Protein AF-A0A5C9AXE4-F1 (afdb_monomer)

Sequence (218 aa):
MNDALWQITSLGDALLALAHAARLPHQATKLAAPLSAKDMPTWLDAAATRIGLEANSVSAGYADVTNMLRQCGPAIVTLVGWTPSSDRPSRVPSTGAWDRPDVGVRTTVLVVLSASRTHLRVVAPDLSIRSVLIDDVREALCREVERPVAAEIETLIHDVGLHGRAAQRATSALRQQRLADAQIGGVWMLRAPGHGEVRWSRWLTLLIGSHVIEQQCS

Radius of gyration: 19.17 Å; Cα contacts (8 Å, |Δi|>4): 304; chains: 1; bounding box: 44×45×52 Å

pLDDT: mean 80.34, std 19.43, range [34.28, 96.25]

Solvent-accessible surface area (backbone atoms only — not comparable to full-atom values): 12790 Å² total; per-residue (Å²): 107,77,83,34,50,32,50,49,74,44,43,32,59,50,52,51,52,46,34,59,74,64,67,44,70,61,54,98,65,92,54,80,45,50,93,44,83,86,45,35,66,67,44,45,40,55,51,28,48,73,25,53,27,43,54,45,82,46,68,34,41,56,86,41,41,66,63,48,58,45,62,46,49,38,21,43,35,52,34,61,64,71,67,82,82,68,92,55,94,68,76,77,82,86,73,90,80,90,80,70,87,80,78,66,78,54,55,31,33,38,35,30,52,38,45,47,97,59,35,31,36,26,46,19,78,87,70,45,81,43,80,36,53,46,64,63,54,46,52,37,57,46,43,75,72,43,52,69,56,48,58,54,47,51,50,54,35,56,76,72,65,48,57,70,71,59,28,54,52,50,51,52,50,53,49,51,65,74,33,56,85,38,72,42,64,54,34,33,35,54,43,49,76,90,70,65,83,81,72,52,62,72,49,51,71,64,56,72,74,72,75,89,76,83,90,79,88,129

Mean predicted aligned error: 9.9 Å

Nearest PDB structures (foldseek):
  7t56-assembly1_B  TM=5.865E-01  e=1.696E-02  Acetivibrio thermocellus
  6v9z-assembly1_B  TM=5.589E-01  e=2.820E-02  Acetivibrio thermocellus ATCC 27405
  6rm3-assembly1_SE0  TM=7.878E-01  e=1.873E+00  Vairimorpha necatrix
  8jwe-assembly1_A  TM=7.908E-01  e=4.860E+00  Arabidopsis thaliana

Secondary structure (DSSP, 8-state):
-GGGEEEGGGHHHHHHHHHHHTT--------PPPSSTTTHHHHHHHHHHHTT-EEEEEEEEGGGHHHHHTT--SEEEEEES------S------SS----TT----EEEEEEEEE-SSEEEEE-TTS-EEEEEHHHHHHHHHHHHHHHHHHHHHHHHHHTT--HHHHHHHHHHHHHHHTTT-EEEEEEEEE-TTS-GGGTHHHHHHHSSS--------

Structure (mmCIF, N/CA/C/O backbone):
data_AF-A0A5C9AXE4-F1
#
_entry.id   AF-A0A5C9AXE4-F1
#
loop_
_atom_site.group_PDB
_atom_site.id
_atom_site.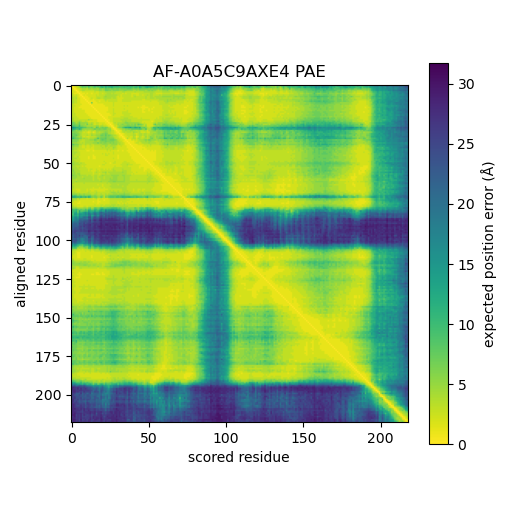type_symbol
_atom_site.label_atom_id
_atom_site.label_alt_id
_atom_site.label_comp_id
_atom_site.label_asym_id
_atom_site.label_entity_id
_atom_site.label_seq_id
_atom_site.pdbx_PDB_ins_code
_atom_site.Cartn_x
_atom_site.Cartn_y
_atom_site.Cartn_z
_atom_site.occupancy
_atom_site.B_iso_or_equiv
_atom_site.auth_seq_id
_atom_site.auth_comp_id
_atom_site.auth_asym_id
_atom_site.auth_atom_id
_atom_site.pdbx_PDB_model_num
ATOM 1 N N . MET A 1 1 ? -4.901 -14.307 -1.638 1.00 75.69 1 MET A N 1
ATOM 2 C CA . MET A 1 1 ? -3.807 -13.311 -1.662 1.00 75.69 1 MET A CA 1
ATOM 3 C C . MET A 1 1 ? -2.415 -13.922 -1.435 1.00 75.69 1 MET A C 1
ATOM 5 O O . MET A 1 1 ? -1.527 -13.520 -2.168 1.00 75.69 1 MET A O 1
ATOM 9 N N . ASN A 1 2 ? -2.210 -14.903 -0.534 1.00 75.94 2 ASN A N 1
ATOM 10 C CA . ASN A 1 2 ? -0.885 -15.514 -0.257 1.00 75.94 2 ASN A CA 1
ATOM 11 C C . ASN A 1 2 ? -0.064 -15.897 -1.504 1.00 75.94 2 ASN A C 1
ATOM 13 O O . ASN A 1 2 ? 1.096 -15.517 -1.604 1.00 75.94 2 ASN A O 1
ATOM 17 N N . ASP A 1 3 ? -0.675 -16.573 -2.477 1.00 85.38 3 ASP A N 1
ATOM 18 C CA . ASP A 1 3 ? 0.037 -17.058 -3.673 1.00 85.38 3 ASP A CA 1
ATOM 19 C C . ASP A 1 3 ? 0.496 -15.939 -4.626 1.00 85.38 3 ASP A C 1
ATOM 21 O O . ASP A 1 3 ? 1.212 -16.198 -5.586 1.00 85.38 3 ASP A O 1
ATOM 25 N N . ALA A 1 4 ? 0.065 -14.694 -4.393 1.00 88.88 4 ALA A N 1
ATOM 26 C CA . ALA A 1 4 ? 0.464 -13.525 -5.174 1.00 88.88 4 ALA A CA 1
ATOM 27 C C . ALA A 1 4 ? 1.592 -12.709 -4.518 1.00 88.88 4 ALA A C 1
ATOM 29 O O . ALA A 1 4 ? 2.018 -11.701 -5.080 1.00 88.88 4 ALA A O 1
ATOM 30 N N . LEU A 1 5 ? 2.058 -13.115 -3.333 1.00 90.94 5 LEU A N 1
ATOM 31 C CA . LEU A 1 5 ? 3.074 -12.390 -2.579 1.00 90.94 5 LEU A CA 1
ATOM 32 C C . LEU A 1 5 ? 4.480 -12.807 -3.000 1.00 90.94 5 LEU A C 1
ATOM 34 O O . LEU A 1 5 ? 4.871 -13.970 -2.902 1.00 90.94 5 LEU A O 1
ATOM 38 N N . TRP A 1 6 ? 5.265 -11.819 -3.402 1.00 91.94 6 TRP A N 1
ATOM 39 C CA . TRP A 1 6 ? 6.687 -11.956 -3.658 1.00 91.94 6 TRP A CA 1
ATOM 40 C C . TRP A 1 6 ? 7.464 -11.830 -2.354 1.00 91.94 6 TRP A C 1
ATOM 42 O O . TRP A 1 6 ? 7.149 -11.006 -1.491 1.00 91.94 6 TRP A O 1
ATOM 52 N N . GLN A 1 7 ? 8.511 -12.636 -2.213 1.00 90.38 7 GLN A N 1
ATOM 53 C CA . GLN A 1 7 ? 9.504 -12.409 -1.170 1.00 90.38 7 GLN A CA 1
ATOM 54 C C . GLN A 1 7 ? 10.398 -11.240 -1.578 1.00 90.38 7 GLN A C 1
ATOM 56 O O . GLN A 1 7 ? 10.682 -11.051 -2.761 1.00 90.38 7 GLN A O 1
ATOM 61 N N . ILE A 1 8 ? 10.894 -10.487 -0.597 1.00 87.00 8 ILE A N 1
ATOM 62 C CA . ILE A 1 8 ? 11.806 -9.368 -0.855 1.00 87.00 8 ILE A CA 1
ATOM 63 C C . ILE A 1 8 ? 13.085 -9.794 -1.600 1.00 87.00 8 ILE A C 1
ATOM 65 O O . ILE A 1 8 ? 13.620 -9.047 -2.415 1.00 87.00 8 ILE A O 1
ATOM 69 N N . THR A 1 9 ? 13.528 -11.036 -1.400 1.00 88.06 9 THR A N 1
ATOM 70 C CA . THR A 1 9 ? 14.669 -11.635 -2.107 1.00 88.06 9 THR A CA 1
ATOM 71 C C . THR A 1 9 ? 14.417 -11.859 -3.601 1.00 88.06 9 THR A C 1
ATOM 73 O O . THR A 1 9 ? 15.369 -12.037 -4.352 1.00 88.06 9 THR A O 1
ATOM 76 N N . SER A 1 10 ? 13.161 -11.825 -4.049 1.00 91.00 10 SER A N 1
ATOM 77 C CA . SER A 1 10 ? 12.758 -11.955 -5.455 1.00 91.00 10 SER A CA 1
ATOM 78 C C . SER A 1 10 ? 12.295 -10.622 -6.054 1.00 91.00 10 SER A C 1
ATOM 80 O O . SER A 1 10 ? 11.698 -10.602 -7.127 1.00 91.00 10 SER A O 1
ATOM 82 N N . LEU A 1 11 ? 12.557 -9.492 -5.383 1.00 92.00 11 LEU A N 1
ATOM 83 C CA . LEU A 1 11 ? 12.055 -8.180 -5.802 1.00 92.00 11 LEU A CA 1
ATOM 84 C C . LEU A 1 11 ? 12.594 -7.731 -7.172 1.00 92.00 11 LEU A C 1
ATOM 86 O O . LEU A 1 11 ? 11.887 -7.049 -7.909 1.00 92.00 11 LEU A O 1
ATOM 90 N N . GLY A 1 12 ? 13.812 -8.140 -7.541 1.00 93.06 12 GLY A N 1
ATOM 91 C CA . GLY A 1 12 ? 14.375 -7.884 -8.871 1.00 93.06 12 GLY A CA 1
ATOM 92 C C . GLY A 1 12 ? 13.550 -8.517 -9.994 1.00 93.06 12 GLY A C 1
ATOM 93 O O . GLY A 1 12 ? 13.195 -7.840 -10.959 1.00 93.06 12 GLY A O 1
ATOM 94 N N . ASP A 1 13 ? 13.186 -9.789 -9.830 1.00 93.81 13 ASP A N 1
ATOM 95 C CA . ASP A 1 13 ? 12.335 -10.512 -10.779 1.00 93.81 13 ASP A CA 1
ATOM 96 C C . ASP A 1 13 ? 10.915 -9.937 -10.788 1.00 93.81 13 ASP A C 1
ATOM 98 O O . ASP A 1 13 ? 10.323 -9.759 -11.849 1.00 93.81 13 ASP A O 1
ATOM 102 N N . ALA A 1 14 ? 10.400 -9.568 -9.613 1.00 94.31 14 ALA A N 1
ATOM 103 C CA . ALA A 1 14 ? 9.095 -8.937 -9.446 1.00 94.31 14 ALA A CA 1
ATOM 104 C C . ALA A 1 14 ? 8.998 -7.603 -10.215 1.00 94.31 14 ALA A C 1
ATOM 106 O O . ALA A 1 14 ? 8.008 -7.340 -10.899 1.00 94.31 14 ALA A O 1
ATOM 107 N N . LEU A 1 15 ? 10.050 -6.778 -10.138 1.00 94.56 15 LEU A N 1
ATOM 108 C CA . LEU A 1 15 ? 10.154 -5.495 -10.834 1.00 94.56 15 LEU A CA 1
ATOM 109 C C . LEU A 1 15 ? 10.197 -5.675 -12.360 1.00 94.56 15 LEU A C 1
ATOM 111 O O . LEU A 1 15 ? 9.469 -4.993 -13.082 1.00 94.56 15 LEU A O 1
ATOM 115 N N . LEU A 1 16 ? 10.993 -6.626 -12.859 1.00 94.00 16 LEU A N 1
ATOM 116 C CA . LEU A 1 16 ? 11.047 -6.952 -14.290 1.00 94.00 16 LEU A CA 1
ATOM 117 C C . LEU A 1 16 ? 9.720 -7.538 -14.793 1.00 94.00 16 LEU A C 1
ATOM 119 O O . LEU A 1 16 ? 9.234 -7.155 -15.859 1.00 94.00 16 LEU A O 1
ATOM 123 N N . ALA A 1 17 ? 9.094 -8.417 -14.008 1.00 94.44 17 ALA A N 1
ATOM 124 C CA . ALA A 1 17 ? 7.786 -8.984 -14.315 1.00 94.44 17 ALA A CA 1
ATOM 125 C C . ALA A 1 17 ? 6.706 -7.895 -14.395 1.00 94.44 17 ALA A C 1
ATOM 127 O O . ALA A 1 17 ? 5.879 -7.923 -15.309 1.00 94.44 17 ALA A O 1
ATOM 128 N N . LEU A 1 18 ? 6.742 -6.904 -13.495 1.00 94.69 18 LEU A N 1
ATOM 129 C CA . LEU A 1 18 ? 5.854 -5.744 -13.546 1.00 94.69 18 LEU A CA 1
ATOM 130 C C . LEU A 1 18 ? 6.080 -4.919 -14.811 1.00 94.69 18 LEU A C 1
ATOM 132 O O . LEU A 1 18 ? 5.117 -4.631 -15.518 1.00 94.69 18 LEU A O 1
ATOM 136 N N . ALA A 1 19 ? 7.332 -4.565 -15.113 1.00 93.38 19 ALA A N 1
ATOM 137 C CA . ALA A 1 19 ? 7.676 -3.774 -16.291 1.00 93.38 19 ALA A CA 1
ATOM 138 C C . ALA A 1 19 ? 7.200 -4.457 -17.582 1.00 93.38 19 ALA A C 1
ATOM 140 O O . ALA A 1 19 ? 6.549 -3.830 -18.419 1.00 93.38 19 ALA A O 1
ATOM 141 N N . HIS A 1 20 ? 7.437 -5.766 -17.702 1.00 93.94 20 HIS A N 1
ATOM 142 C CA . HIS A 1 20 ? 6.976 -6.570 -18.827 1.00 93.94 20 HIS A CA 1
ATOM 143 C C . HIS A 1 20 ? 5.441 -6.641 -18.907 1.00 93.94 20 HIS A C 1
ATOM 145 O O . HIS A 1 20 ? 4.859 -6.352 -19.954 1.00 93.94 20 HIS A O 1
ATOM 151 N N . ALA A 1 21 ? 4.759 -6.973 -17.805 1.00 93.06 21 ALA A N 1
ATOM 152 C CA . ALA A 1 21 ? 3.299 -7.087 -17.774 1.00 93.06 21 ALA A CA 1
ATOM 153 C C . ALA A 1 21 ? 2.592 -5.747 -18.044 1.00 93.06 21 ALA A C 1
ATOM 155 O O . ALA A 1 21 ? 1.560 -5.715 -18.718 1.00 93.06 21 ALA A O 1
ATOM 156 N N . ALA A 1 22 ? 3.163 -4.642 -17.557 1.00 91.62 22 ALA A N 1
ATOM 157 C CA . ALA A 1 22 ? 2.690 -3.280 -17.791 1.00 91.62 22 ALA A CA 1
ATOM 158 C C . ALA A 1 22 ? 3.088 -2.726 -19.166 1.00 91.62 22 ALA A C 1
ATOM 160 O O . ALA A 1 22 ? 2.659 -1.629 -19.521 1.00 91.62 22 ALA A O 1
ATOM 161 N N . ARG A 1 23 ? 3.869 -3.485 -19.952 1.00 92.19 23 ARG A N 1
ATOM 162 C CA . ARG A 1 23 ? 4.420 -3.073 -21.252 1.00 92.19 23 ARG A CA 1
ATOM 163 C C . ARG A 1 23 ? 5.193 -1.754 -21.164 1.00 92.19 23 ARG A C 1
ATOM 165 O O . ARG A 1 23 ? 5.148 -0.943 -22.087 1.00 92.19 23 ARG A O 1
ATOM 172 N N . LEU A 1 24 ? 5.882 -1.538 -20.046 1.00 88.50 24 LEU A N 1
ATOM 173 C CA . LEU A 1 24 ? 6.760 -0.392 -19.884 1.00 88.50 24 LEU A CA 1
ATOM 174 C C . LEU A 1 24 ? 8.060 -0.642 -20.666 1.00 88.50 24 LEU A C 1
ATOM 176 O O . LEU A 1 24 ? 8.612 -1.748 -20.583 1.00 88.50 24 LEU A O 1
ATOM 180 N N . PRO A 1 25 ? 8.562 0.352 -21.421 1.00 87.38 25 PRO A N 1
ATOM 181 C CA . PRO A 1 25 ? 9.863 0.249 -22.068 1.00 87.38 25 PRO A CA 1
ATOM 182 C C . PRO A 1 25 ? 10.935 0.088 -20.990 1.00 87.38 25 PRO A C 1
ATOM 184 O O . PRO A 1 25 ? 11.063 0.939 -20.116 1.00 87.38 25 PRO A O 1
ATOM 187 N N . HIS A 1 26 ? 11.677 -1.017 -21.030 1.00 88.44 26 HIS A N 1
ATOM 188 C CA . HIS A 1 26 ? 12.720 -1.291 -20.050 1.00 88.44 26 HIS A CA 1
ATOM 189 C C . HIS A 1 26 ? 13.878 -2.072 -20.666 1.00 88.44 26 HIS A C 1
ATOM 191 O O . HIS A 1 26 ? 13.718 -2.783 -21.661 1.00 88.44 26 HIS A O 1
ATOM 197 N N . GLN A 1 27 ? 15.052 -1.954 -20.053 1.00 86.88 27 GLN A N 1
ATOM 198 C CA . GLN A 1 27 ? 16.211 -2.775 -20.389 1.00 86.88 27 GLN A CA 1
ATOM 199 C C . GLN A 1 27 ? 16.155 -4.091 -19.607 1.00 86.88 27 GLN A C 1
ATOM 201 O O . GLN A 1 27 ? 16.065 -4.089 -18.378 1.00 86.88 27 GLN A O 1
ATOM 206 N N . ALA A 1 28 ? 16.216 -5.221 -20.314 1.00 78.25 28 ALA A N 1
ATOM 207 C CA . ALA A 1 28 ? 16.221 -6.551 -19.711 1.00 78.25 28 ALA A CA 1
ATOM 208 C C . ALA A 1 28 ? 17.590 -6.856 -19.077 1.00 78.25 28 ALA A C 1
ATOM 210 O O . ALA A 1 28 ? 18.419 -7.567 -19.643 1.00 78.25 28 ALA A O 1
ATOM 211 N N . THR A 1 29 ? 17.823 -6.297 -17.891 1.00 86.69 29 THR A N 1
ATOM 212 C CA . THR A 1 29 ? 19.051 -6.477 -17.110 1.00 86.69 29 THR A CA 1
ATOM 213 C C . THR A 1 29 ? 18.726 -7.174 -15.798 1.00 86.69 29 THR A C 1
ATOM 215 O O . THR A 1 29 ? 17.804 -6.777 -15.089 1.00 86.69 29 THR A O 1
ATOM 218 N N . LYS A 1 30 ? 19.510 -8.193 -15.427 1.00 87.88 30 LYS A N 1
ATOM 219 C CA . LYS A 1 30 ? 19.340 -8.886 -14.144 1.00 87.88 30 LYS A CA 1
ATOM 220 C C . LYS A 1 30 ? 19.581 -7.924 -12.972 1.00 87.88 30 LYS A C 1
ATOM 222 O O . LYS A 1 30 ? 20.611 -7.248 -12.892 1.00 87.88 30 LYS A O 1
ATOM 227 N N . LEU A 1 31 ? 18.640 -7.883 -12.033 1.00 89.69 31 LEU A N 1
ATOM 228 C CA . LEU A 1 31 ? 18.711 -7.039 -10.842 1.00 89.69 31 LEU A CA 1
ATOM 229 C C . LEU A 1 31 ? 19.055 -7.906 -9.627 1.00 89.69 31 LEU A C 1
ATOM 231 O O . LEU A 1 31 ? 18.372 -8.888 -9.354 1.00 89.69 31 LEU A O 1
ATOM 235 N N . ALA A 1 32 ? 20.117 -7.558 -8.897 1.00 88.69 32 ALA A N 1
ATOM 236 C CA . ALA A 1 32 ? 20.367 -8.145 -7.583 1.00 88.69 32 ALA A CA 1
ATOM 237 C C . ALA A 1 32 ? 19.253 -7.726 -6.619 1.00 88.69 32 ALA A C 1
ATOM 239 O O . ALA A 1 32 ? 18.795 -6.593 -6.710 1.00 88.69 32 ALA A O 1
ATOM 240 N N . ALA A 1 33 ? 18.835 -8.605 -5.712 1.00 85.12 33 ALA A N 1
ATOM 241 C CA . ALA A 1 33 ? 17.828 -8.288 -4.703 1.00 85.12 33 ALA A CA 1
ATOM 242 C C . ALA A 1 33 ? 18.355 -7.280 -3.660 1.00 85.12 33 ALA A C 1
ATOM 244 O O . ALA A 1 33 ? 19.571 -7.211 -3.450 1.00 85.12 33 ALA A O 1
ATOM 245 N N . PRO A 1 34 ? 17.475 -6.517 -2.988 1.00 86.38 34 PRO A N 1
ATOM 246 C CA . PRO A 1 34 ? 17.878 -5.720 -1.834 1.00 86.38 34 PRO A CA 1
ATOM 247 C C . PRO A 1 34 ? 18.363 -6.626 -0.692 1.00 86.38 34 PRO A C 1
ATOM 249 O O . PRO A 1 34 ? 17.874 -7.743 -0.511 1.00 86.38 34 PRO A O 1
ATOM 252 N N . LEU A 1 35 ? 19.314 -6.125 0.100 1.00 76.88 35 LEU A N 1
ATOM 253 C CA . LEU A 1 35 ? 19.880 -6.853 1.241 1.00 76.88 35 LEU A CA 1
ATOM 254 C C . LEU A 1 35 ? 18.898 -6.939 2.418 1.00 76.88 35 LEU A C 1
ATOM 256 O O . LEU A 1 35 ? 18.921 -7.908 3.175 1.00 76.88 35 LEU A O 1
ATOM 260 N N . SER A 1 36 ? 18.022 -5.940 2.564 1.00 82.12 36 SER A N 1
ATOM 261 C CA . SER A 1 36 ? 17.012 -5.884 3.618 1.00 82.12 36 SER A CA 1
ATOM 262 C C . SER A 1 36 ? 15.784 -5.062 3.205 1.00 82.12 36 SER A C 1
ATOM 264 O O . SER A 1 36 ? 15.810 -4.318 2.223 1.00 82.12 36 SER A O 1
ATOM 266 N N . ALA A 1 37 ? 14.706 -5.153 3.992 1.00 79.12 37 ALA A N 1
ATOM 267 C CA . ALA A 1 37 ? 13.517 -4.308 3.829 1.00 79.12 37 ALA A CA 1
ATOM 268 C C . ALA A 1 37 ? 13.806 -2.818 4.037 1.00 79.12 37 ALA A C 1
ATOM 270 O O . ALA A 1 37 ? 13.169 -1.978 3.407 1.00 79.12 37 ALA A O 1
ATOM 271 N N . LYS A 1 38 ? 14.794 -2.492 4.877 1.00 82.62 38 LYS A N 1
ATOM 272 C CA . LYS A 1 38 ? 15.199 -1.112 5.146 1.00 82.62 38 LYS A CA 1
ATOM 273 C C . LYS A 1 38 ? 15.879 -0.468 3.936 1.00 82.62 38 LYS A C 1
ATOM 275 O O . LYS A 1 38 ? 15.676 0.714 3.696 1.00 82.62 38 LYS A O 1
ATOM 280 N N . ASP A 1 39 ? 16.628 -1.252 3.162 1.00 86.00 39 ASP A N 1
ATOM 281 C CA . ASP A 1 39 ? 17.355 -0.770 1.977 1.00 86.00 39 ASP A CA 1
ATOM 282 C C . ASP A 1 39 ? 16.474 -0.721 0.724 1.00 86.00 39 ASP A C 1
ATOM 284 O O . ASP A 1 39 ? 16.878 -0.193 -0.311 1.00 86.00 39 ASP A O 1
ATOM 288 N N . MET A 1 40 ? 15.267 -1.285 0.807 1.00 88.56 40 MET A N 1
ATOM 289 C CA . MET A 1 40 ? 14.341 -1.404 -0.311 1.00 88.56 40 MET A CA 1
ATOM 290 C C . MET A 1 40 ? 14.028 -0.061 -0.996 1.00 88.56 40 MET A C 1
ATOM 292 O O . MET A 1 40 ? 14.059 -0.061 -2.222 1.00 88.56 40 MET A O 1
ATOM 296 N N . PRO A 1 41 ? 13.779 1.068 -0.296 1.00 89.12 41 PRO A N 1
ATOM 297 C CA . PRO A 1 41 ? 13.528 2.361 -0.940 1.00 89.12 41 PRO A CA 1
ATOM 298 C C . PRO A 1 41 ? 14.658 2.792 -1.884 1.00 89.12 41 PRO A C 1
ATOM 300 O O . PRO A 1 41 ? 14.441 2.979 -3.080 1.00 89.12 41 PRO A O 1
ATOM 303 N N . THR A 1 42 ? 15.882 2.865 -1.360 1.00 90.62 42 THR A N 1
ATOM 304 C CA . THR A 1 42 ? 17.077 3.268 -2.113 1.00 90.62 42 THR A CA 1
ATOM 305 C C . THR A 1 42 ? 17.400 2.273 -3.220 1.00 90.62 42 THR A C 1
ATOM 307 O O . THR A 1 42 ? 17.768 2.653 -4.331 1.00 90.62 42 THR A O 1
ATOM 310 N N . TRP A 1 43 ? 17.244 0.978 -2.936 1.00 94.25 43 TRP A N 1
ATOM 311 C CA . TRP A 1 43 ? 17.447 -0.064 -3.931 1.00 94.25 43 TRP A CA 1
ATOM 312 C C . TRP A 1 43 ? 16.450 0.051 -5.085 1.00 94.25 43 TRP A C 1
ATOM 314 O O . TRP A 1 43 ? 16.844 -0.120 -6.235 1.00 94.25 43 TRP A O 1
ATOM 324 N N . LEU A 1 44 ? 15.176 0.331 -4.802 1.00 93.25 44 LEU A N 1
ATOM 325 C CA . LEU A 1 44 ? 14.113 0.330 -5.801 1.00 93.25 44 LEU A CA 1
ATOM 326 C C . LEU A 1 44 ? 14.238 1.522 -6.753 1.00 93.25 44 LEU A C 1
ATOM 328 O O . LEU A 1 44 ? 14.070 1.340 -7.957 1.00 93.25 44 LEU A O 1
ATOM 332 N N . ASP A 1 45 ? 14.636 2.686 -6.241 1.00 92.25 45 ASP A N 1
ATOM 333 C CA . ASP A 1 45 ? 14.985 3.853 -7.055 1.00 92.25 45 ASP A CA 1
ATOM 334 C C . ASP A 1 45 ? 16.168 3.565 -8.005 1.00 92.25 45 ASP A C 1
ATOM 336 O O . ASP A 1 45 ? 16.062 3.704 -9.230 1.00 92.25 45 ASP A O 1
ATOM 340 N N . ALA A 1 46 ? 17.270 3.028 -7.468 1.00 93.12 46 ALA A N 1
ATOM 341 C CA . ALA A 1 46 ? 18.447 2.668 -8.262 1.00 93.12 46 ALA A CA 1
ATOM 342 C C . ALA A 1 46 ? 18.163 1.540 -9.276 1.00 93.12 46 ALA A C 1
ATOM 344 O O . ALA A 1 46 ? 18.674 1.542 -10.401 1.00 93.12 46 ALA A O 1
ATOM 345 N N . ALA A 1 47 ? 17.352 0.552 -8.893 1.00 93.94 47 ALA A N 1
ATOM 346 C CA . ALA A 1 47 ? 16.972 -0.568 -9.742 1.00 93.94 47 ALA A CA 1
ATOM 347 C C . ALA A 1 47 ? 16.046 -0.132 -10.883 1.00 93.94 47 ALA A C 1
ATOM 349 O O . ALA A 1 47 ? 16.288 -0.537 -12.020 1.00 93.94 47 ALA A O 1
ATOM 350 N N . ALA A 1 48 ? 15.044 0.709 -10.600 1.00 93.19 48 ALA A N 1
ATOM 351 C CA . ALA A 1 48 ? 14.161 1.288 -11.609 1.00 93.19 48 ALA A CA 1
ATOM 352 C C . ALA A 1 48 ? 14.963 2.120 -12.616 1.00 93.19 48 ALA A C 1
ATOM 354 O O . ALA A 1 48 ? 14.890 1.857 -13.818 1.00 93.19 48 ALA A O 1
ATOM 355 N N . THR A 1 49 ? 15.823 3.019 -12.126 1.00 92.81 49 THR A N 1
ATOM 356 C CA . THR A 1 49 ? 16.691 3.856 -12.969 1.00 92.81 49 THR A CA 1
ATOM 357 C C . THR A 1 49 ? 17.539 3.007 -13.916 1.00 92.81 49 THR A C 1
ATOM 359 O O . THR A 1 49 ? 17.616 3.272 -15.115 1.00 92.81 49 THR A O 1
ATOM 362 N N . ARG A 1 50 ? 18.126 1.917 -13.408 1.00 92.62 50 ARG A N 1
ATOM 363 C CA . ARG A 1 50 ? 18.968 1.005 -14.196 1.00 92.62 50 ARG A CA 1
ATOM 364 C C . ARG A 1 50 ? 18.219 0.272 -15.311 1.00 92.62 50 ARG A C 1
ATOM 366 O O . ARG A 1 50 ? 18.848 -0.105 -16.295 1.00 92.62 50 ARG A O 1
ATOM 373 N N . ILE A 1 51 ? 16.910 0.063 -15.181 1.00 93.12 51 ILE A N 1
ATOM 374 C CA . ILE A 1 51 ? 16.084 -0.523 -16.249 1.00 93.12 51 ILE A CA 1
ATOM 375 C C . ILE A 1 51 ? 15.396 0.536 -17.113 1.00 93.12 51 ILE A C 1
ATOM 377 O O . ILE A 1 51 ? 14.624 0.170 -17.995 1.00 93.12 51 ILE A O 1
ATOM 381 N N . GLY A 1 52 ? 15.697 1.822 -16.910 1.00 91.44 52 GLY A N 1
ATOM 382 C CA . GLY A 1 52 ? 15.103 2.929 -17.659 1.00 91.44 52 GLY A CA 1
ATOM 383 C C . GLY A 1 52 ? 13.684 3.278 -17.214 1.00 91.44 52 GLY A C 1
ATOM 384 O O . GLY A 1 52 ? 12.911 3.786 -18.019 1.00 91.44 52 GLY A O 1
ATOM 385 N N . LEU A 1 53 ? 13.332 2.983 -15.962 1.00 93.06 53 LEU A N 1
ATOM 386 C CA . LEU A 1 53 ? 12.084 3.390 -15.321 1.00 93.06 53 LEU A CA 1
ATOM 387 C C . LEU A 1 53 ? 12.375 4.363 -14.180 1.00 93.06 53 LEU A C 1
ATOM 389 O O . LEU A 1 53 ? 13.502 4.489 -13.716 1.00 93.06 53 LEU A O 1
ATOM 393 N N . GLU A 1 54 ? 11.331 5.006 -13.686 1.00 92.50 54 GLU A N 1
ATOM 394 C CA . GLU A 1 54 ? 11.389 5.811 -12.474 1.00 92.50 54 GLU A CA 1
ATOM 395 C C . GLU A 1 54 ? 10.424 5.244 -11.440 1.00 92.50 54 GLU A C 1
ATOM 397 O O . GLU A 1 54 ? 9.317 4.810 -11.789 1.00 92.50 54 GLU A O 1
ATOM 402 N N . ALA A 1 55 ? 10.840 5.259 -10.177 1.00 92.56 55 ALA A N 1
ATOM 403 C CA . ALA A 1 55 ? 10.031 4.794 -9.068 1.00 92.56 55 ALA A CA 1
ATOM 404 C C . ALA A 1 55 ? 9.703 5.939 -8.112 1.00 92.56 55 ALA A C 1
ATOM 406 O O . ALA A 1 55 ? 10.591 6.562 -7.544 1.00 92.56 55 ALA A O 1
ATOM 407 N N . ASN A 1 56 ? 8.413 6.173 -7.891 1.00 91.69 56 ASN A N 1
ATOM 408 C CA . ASN A 1 56 ? 7.936 7.216 -6.993 1.00 91.69 56 ASN A CA 1
ATOM 409 C C . ASN A 1 56 ? 7.270 6.586 -5.772 1.00 91.69 56 ASN A C 1
ATOM 411 O O . ASN A 1 56 ? 6.275 5.867 -5.909 1.00 91.69 56 ASN A O 1
ATOM 415 N N . SER A 1 57 ? 7.797 6.883 -4.584 1.00 90.69 57 SER A N 1
ATOM 416 C CA . SER A 1 57 ? 7.129 6.547 -3.328 1.00 90.69 57 SER A CA 1
ATOM 417 C C . SER A 1 57 ? 5.888 7.413 -3.167 1.00 90.69 57 SER A C 1
ATOM 419 O O . SER A 1 57 ? 5.955 8.635 -3.295 1.00 90.69 57 SER A O 1
ATOM 42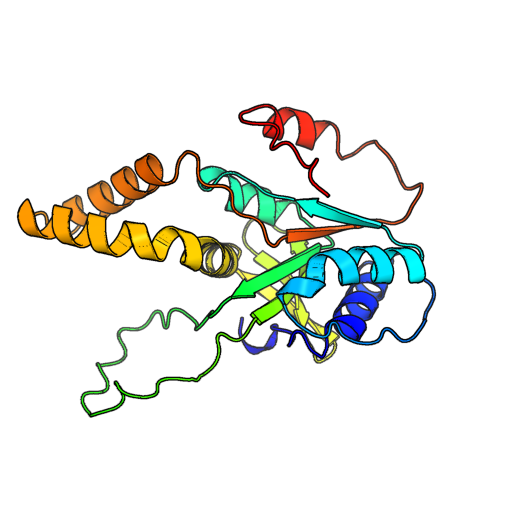1 N N . VAL A 1 58 ? 4.761 6.783 -2.852 1.00 91.38 58 VAL A N 1
ATOM 422 C CA . VAL A 1 58 ? 3.507 7.471 -2.554 1.00 91.38 58 VAL A CA 1
ATOM 423 C C . VAL A 1 58 ? 3.009 7.053 -1.185 1.00 91.38 58 VAL A C 1
ATOM 425 O O . VAL A 1 58 ? 3.069 5.882 -0.803 1.00 91.38 58 VAL A O 1
ATOM 428 N N . SER A 1 59 ? 2.516 8.043 -0.453 1.00 87.94 59 SER A N 1
ATOM 429 C CA . SER A 1 59 ? 1.789 7.863 0.790 1.00 87.94 59 SER A CA 1
ATOM 430 C C . SER A 1 59 ? 0.399 8.475 0.678 1.00 87.94 59 SER A C 1
ATOM 432 O O . SER A 1 59 ? 0.151 9.353 -0.151 1.00 87.94 59 SER A O 1
ATOM 434 N N . ALA A 1 60 ? -0.510 8.004 1.520 1.00 91.50 60 ALA A N 1
ATOM 435 C CA . ALA A 1 60 ? -1.833 8.586 1.676 1.00 91.50 60 ALA A CA 1
ATOM 436 C C . ALA A 1 60 ? -2.240 8.579 3.148 1.00 91.50 60 ALA A C 1
ATOM 438 O O . ALA A 1 60 ? -1.822 7.702 3.908 1.00 91.50 60 ALA A O 1
ATOM 439 N N . GLY A 1 61 ? -3.109 9.514 3.532 1.00 90.62 61 GLY A N 1
ATOM 440 C CA . GLY A 1 61 ? -3.774 9.451 4.827 1.00 90.62 61 GLY A CA 1
ATOM 441 C C . GLY A 1 61 ? -4.581 8.157 4.968 1.00 90.62 61 GLY A C 1
ATOM 442 O O . GLY A 1 61 ? -5.059 7.590 3.981 1.00 90.62 61 GLY A O 1
ATOM 443 N N . TYR A 1 62 ? -4.763 7.691 6.201 1.00 90.44 62 TYR A N 1
ATOM 444 C CA . TYR A 1 62 ? -5.483 6.453 6.515 1.00 90.44 62 TYR A CA 1
ATOM 445 C C . TYR A 1 62 ? -6.857 6.331 5.821 1.00 90.44 62 TYR A C 1
ATOM 447 O O . TYR A 1 62 ? -7.234 5.254 5.348 1.00 90.44 62 TYR A O 1
ATOM 455 N N . ALA A 1 63 ? -7.604 7.435 5.722 1.00 88.31 63 ALA A N 1
ATOM 456 C CA . ALA A 1 63 ? -8.916 7.466 5.074 1.00 88.31 63 ALA A CA 1
ATOM 457 C C . ALA A 1 63 ? -8.845 7.276 3.545 1.00 88.31 63 ALA A C 1
ATOM 459 O O . ALA A 1 63 ? -9.779 6.745 2.939 1.00 88.31 63 ALA A O 1
ATOM 460 N N . ASP A 1 64 ? -7.724 7.653 2.930 1.00 91.31 64 ASP A N 1
ATOM 461 C CA . ASP A 1 64 ? -7.551 7.714 1.480 1.00 91.31 64 ASP A CA 1
ATOM 462 C C . ASP A 1 64 ? -6.862 6.483 0.889 1.00 91.31 64 ASP A C 1
ATOM 464 O O . ASP A 1 64 ? -6.805 6.345 -0.332 1.00 91.31 64 ASP A O 1
ATOM 468 N N . VAL A 1 65 ? -6.404 5.534 1.711 1.00 92.31 65 VAL A N 1
ATOM 469 C CA . VAL A 1 65 ? -5.689 4.319 1.266 1.00 92.31 65 VAL A CA 1
ATOM 470 C C . VAL A 1 65 ? -6.440 3.557 0.178 1.00 92.31 65 VAL A C 1
ATOM 472 O O . VAL A 1 65 ? -5.850 3.139 -0.814 1.00 92.31 65 VAL A O 1
ATOM 475 N N . THR A 1 66 ? -7.756 3.386 0.317 1.00 92.38 66 THR A N 1
ATOM 476 C CA . THR A 1 66 ? -8.562 2.694 -0.702 1.00 92.38 66 THR A CA 1
ATOM 477 C C . THR A 1 66 ? -8.516 3.431 -2.035 1.00 92.38 66 THR A C 1
ATOM 479 O O . THR A 1 66 ? -8.404 2.810 -3.092 1.00 92.38 66 THR A O 1
ATOM 482 N N . ASN A 1 67 ? -8.619 4.760 -1.99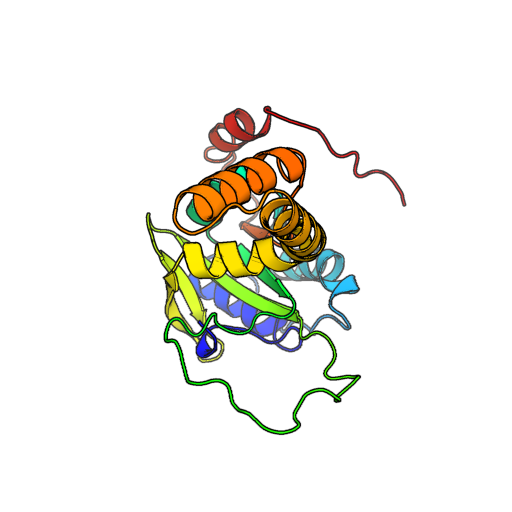8 1.00 91.25 67 ASN A N 1
ATOM 483 C CA . ASN A 1 67 ? -8.537 5.586 -3.193 1.00 91.25 67 ASN A CA 1
ATOM 484 C C . ASN A 1 67 ? -7.119 5.565 -3.775 1.00 91.25 67 ASN A C 1
ATOM 486 O O . ASN A 1 67 ? -6.966 5.502 -4.996 1.00 91.25 67 ASN A O 1
ATOM 490 N N . MET A 1 68 ? -6.109 5.517 -2.900 1.00 92.81 68 MET A N 1
ATOM 491 C CA . MET A 1 68 ? -4.714 5.350 -3.271 1.00 92.81 68 MET A CA 1
ATOM 492 C C . MET A 1 68 ? -4.515 4.072 -4.093 1.00 92.81 68 MET A C 1
ATOM 494 O O . MET A 1 68 ? -4.067 4.110 -5.240 1.00 92.81 68 MET A O 1
ATOM 498 N N . LEU A 1 69 ? -4.955 2.942 -3.535 1.00 93.06 69 LEU A N 1
ATOM 499 C CA . LEU A 1 69 ? -4.847 1.619 -4.148 1.00 93.06 69 LEU A CA 1
ATOM 500 C C . LEU A 1 69 ? -5.588 1.509 -5.488 1.00 93.06 69 LEU A C 1
ATOM 502 O O . LEU A 1 69 ? -5.145 0.813 -6.399 1.00 93.06 69 LEU A O 1
ATOM 506 N N . ARG A 1 70 ? -6.711 2.217 -5.649 1.00 92.44 70 ARG A N 1
ATOM 507 C CA . ARG A 1 70 ? -7.505 2.208 -6.894 1.00 92.44 70 ARG A CA 1
ATOM 508 C C . ARG A 1 70 ? -6.815 2.847 -8.088 1.00 92.44 70 ARG A C 1
ATOM 510 O O . ARG A 1 70 ? -7.306 2.733 -9.209 1.00 92.44 70 ARG A O 1
ATOM 517 N N . GLN A 1 71 ? -5.729 3.559 -7.858 1.00 88.69 71 GLN A N 1
ATOM 518 C CA . GLN A 1 71 ? -5.102 4.385 -8.875 1.00 88.69 71 GLN A CA 1
ATOM 519 C C . GLN A 1 71 ? -3.584 4.162 -8.938 1.00 88.69 71 GLN A C 1
ATOM 521 O O . GLN A 1 71 ? -2.947 4.649 -9.868 1.00 88.69 71 GLN A O 1
ATOM 526 N N . CYS A 1 72 ? -3.019 3.363 -8.025 1.00 83.12 72 CYS A N 1
ATOM 527 C CA . CYS A 1 72 ? -1.597 3.035 -7.958 1.00 83.12 72 CYS A CA 1
ATOM 528 C C . CYS A 1 72 ? -1.160 1.972 -8.993 1.00 83.12 72 CYS A C 1
ATOM 530 O O . CYS A 1 72 ? -0.488 1.010 -8.652 1.00 83.12 72 CYS A O 1
ATOM 532 N N . GLY A 1 73 ? -1.568 2.068 -10.260 1.00 79.69 73 GLY A N 1
ATOM 533 C CA . GLY A 1 73 ? -1.204 1.078 -11.286 1.00 79.69 73 GLY A CA 1
ATOM 534 C C . GLY A 1 73 ? -0.369 1.684 -12.415 1.00 79.69 73 GLY A C 1
ATOM 535 O O . GLY A 1 73 ? -0.871 2.623 -13.040 1.00 79.69 73 GLY A O 1
ATOM 536 N N . PRO A 1 74 ? 0.827 1.148 -12.748 1.00 93.94 74 PRO A N 1
ATOM 537 C CA . PRO A 1 74 ? 1.538 0.001 -12.152 1.00 93.94 74 PRO A CA 1
ATOM 538 C C . PRO A 1 74 ? 2.367 0.362 -10.898 1.00 93.94 74 PRO A C 1
ATOM 540 O O . PRO A 1 74 ? 3.036 1.395 -10.870 1.00 93.94 74 PRO A O 1
ATOM 543 N N . ALA A 1 75 ? 2.367 -0.500 -9.874 1.00 95.75 75 ALA A N 1
ATOM 544 C CA . ALA A 1 75 ? 3.081 -0.269 -8.614 1.00 95.75 75 ALA A CA 1
ATOM 545 C C . ALA A 1 75 ? 3.554 -1.537 -7.894 1.00 95.75 75 ALA A C 1
ATOM 547 O O . ALA A 1 75 ? 3.090 -2.649 -8.134 1.00 95.75 75 ALA A O 1
ATOM 548 N N . ILE A 1 76 ? 4.447 -1.327 -6.937 1.00 94.69 76 ILE A N 1
ATOM 549 C CA . ILE A 1 76 ? 4.919 -2.278 -5.940 1.00 94.69 76 ILE A CA 1
ATOM 550 C C . ILE A 1 76 ? 4.351 -1.862 -4.578 1.00 94.69 76 ILE A C 1
ATOM 552 O O . ILE A 1 76 ? 4.484 -0.711 -4.174 1.00 94.69 76 ILE A O 1
ATOM 556 N N . VAL A 1 77 ? 3.707 -2.792 -3.873 1.00 94.19 77 VAL A N 1
ATOM 557 C CA . VAL A 1 77 ? 3.112 -2.565 -2.548 1.00 94.19 77 VAL A CA 1
ATOM 558 C C . VAL A 1 77 ? 3.794 -3.466 -1.526 1.00 94.19 77 VAL A C 1
ATOM 560 O O . VAL A 1 77 ? 3.787 -4.686 -1.670 1.00 94.19 77 VAL A O 1
ATOM 563 N N . THR A 1 78 ? 4.367 -2.883 -0.483 1.00 91.75 78 THR A N 1
ATOM 564 C CA . THR A 1 78 ? 5.064 -3.605 0.583 1.00 91.75 78 THR A CA 1
ATOM 565 C C . THR A 1 78 ? 4.102 -3.940 1.711 1.00 91.75 78 THR A C 1
ATOM 567 O O . THR A 1 78 ? 3.441 -3.063 2.255 1.00 91.75 78 THR A O 1
ATOM 570 N N . LEU A 1 79 ? 4.045 -5.217 2.080 1.00 89.44 79 LEU A N 1
ATOM 571 C CA . LEU A 1 79 ? 3.191 -5.745 3.137 1.00 89.44 79 LEU A CA 1
ATOM 572 C C . LEU A 1 79 ? 4.052 -6.403 4.215 1.00 89.44 79 LEU A C 1
ATOM 574 O O . LEU A 1 79 ? 4.887 -7.269 3.932 1.00 89.44 79 LEU A O 1
ATOM 578 N N . VAL A 1 80 ? 3.823 -6.004 5.462 1.00 81.31 80 VAL A N 1
ATOM 579 C CA . VAL A 1 80 ? 4.587 -6.444 6.630 1.00 81.31 80 VAL A CA 1
ATOM 580 C C . VAL A 1 80 ? 3.710 -7.358 7.480 1.00 81.31 80 VAL A C 1
ATOM 582 O O . VAL A 1 80 ? 2.587 -7.003 7.827 1.00 81.31 80 VAL A O 1
ATOM 585 N N . GLY A 1 81 ? 4.194 -8.568 7.781 1.00 69.56 81 GLY A N 1
ATOM 586 C CA . GLY A 1 81 ? 3.534 -9.458 8.746 1.00 69.56 81 GLY A CA 1
ATOM 587 C C . GLY A 1 81 ? 2.099 -9.858 8.379 1.00 69.56 81 GLY A C 1
ATOM 588 O O . GLY A 1 81 ? 1.299 -10.178 9.263 1.00 69.56 81 GLY A O 1
ATOM 589 N N . TRP A 1 82 ? 1.743 -9.825 7.091 1.00 68.44 82 TRP A N 1
ATOM 590 C CA . TRP A 1 82 ? 0.401 -10.199 6.679 1.00 68.44 82 TRP A CA 1
ATOM 591 C C . TRP A 1 82 ? 0.205 -11.712 6.778 1.00 68.44 82 TRP A C 1
ATOM 593 O O . TRP A 1 82 ? 0.878 -12.511 6.129 1.00 68.44 82 TRP A O 1
ATOM 603 N N . THR A 1 83 ? -0.778 -12.082 7.585 1.00 57.62 83 THR A N 1
ATOM 604 C CA . THR A 1 83 ? -1.447 -13.376 7.568 1.00 57.62 83 THR A CA 1
ATOM 605 C C . THR A 1 83 ? -2.899 -13.110 7.178 1.00 57.62 83 THR A C 1
ATOM 607 O O . THR A 1 83 ? -3.482 -12.139 7.686 1.00 57.62 83 THR A O 1
ATOM 610 N N . PRO A 1 84 ? -3.493 -13.904 6.269 1.00 48.56 84 PRO A N 1
ATOM 611 C CA . PRO A 1 84 ? -4.889 -13.724 5.906 1.00 48.56 84 PRO A CA 1
ATOM 612 C C . PRO A 1 84 ? -5.764 -13.703 7.146 1.00 48.56 84 PRO A C 1
ATOM 614 O O . PRO A 1 84 ? -5.656 -14.590 7.994 1.00 48.56 84 PRO A O 1
ATOM 617 N N . SER A 1 85 ? -6.635 -12.694 7.217 1.00 49.19 85 SER A N 1
ATOM 618 C CA . SER A 1 85 ? -7.835 -12.778 8.032 1.00 49.19 85 SER A CA 1
ATOM 619 C C . SER A 1 85 ? -8.589 -13.999 7.521 1.00 49.19 85 SER A C 1
ATOM 621 O O . SER A 1 85 ? -9.142 -14.004 6.420 1.00 49.19 85 SER A O 1
ATOM 623 N N . SER A 1 86 ? -8.487 -15.112 8.243 1.00 44.59 86 SER A N 1
ATOM 624 C CA . SER A 1 86 ? -9.338 -16.257 7.992 1.00 44.59 86 SER A CA 1
ATOM 625 C C . SER A 1 86 ? -10.743 -15.818 8.372 1.00 44.59 86 SER A C 1
ATOM 627 O O . SER A 1 86 ? -11.132 -15.976 9.528 1.00 44.59 86 SER A O 1
ATOM 629 N N . ASP A 1 87 ? -11.501 -15.247 7.437 1.00 40.41 87 ASP A N 1
ATOM 630 C CA . ASP A 1 87 ? -12.920 -15.003 7.668 1.00 40.41 87 ASP A CA 1
ATOM 631 C C . ASP A 1 87 ? -13.682 -16.328 7.521 1.00 40.41 87 ASP A C 1
ATOM 633 O O . ASP A 1 87 ? -14.294 -16.692 6.517 1.00 40.41 87 ASP A O 1
ATOM 637 N N . ARG A 1 88 ? -13.494 -17.128 8.564 1.00 37.00 88 ARG A N 1
ATOM 638 C CA . ARG A 1 88 ? -14.387 -18.130 9.114 1.00 37.00 88 ARG A CA 1
ATOM 639 C C . ARG A 1 88 ? -14.013 -18.165 10.595 1.00 37.00 88 ARG A C 1
ATOM 641 O O . ARG A 1 88 ? -12.816 -18.214 10.884 1.00 37.00 88 ARG A O 1
ATOM 648 N N . PRO A 1 89 ? -14.966 -18.228 11.538 1.00 38.00 89 PRO A N 1
ATOM 649 C CA . PRO A 1 89 ? -14.664 -18.663 12.893 1.00 38.00 89 PRO A CA 1
ATOM 650 C C . PRO A 1 89 ? -14.214 -20.131 12.832 1.00 38.00 89 PRO A C 1
ATOM 652 O O . PRO A 1 89 ? -14.982 -21.063 13.069 1.00 38.00 89 PRO A O 1
ATOM 655 N N . SER A 1 90 ? -12.960 -20.358 12.439 1.00 40.69 90 SER A N 1
ATOM 656 C CA . SER A 1 90 ? -12.260 -21.591 12.732 1.00 40.69 90 SER A CA 1
ATOM 657 C C . SER A 1 90 ? -12.132 -21.608 14.240 1.00 40.69 90 SER A C 1
ATOM 659 O O . SER A 1 90 ? -11.544 -20.698 14.824 1.00 40.69 90 SER A O 1
ATOM 661 N N . ARG A 1 91 ? -12.744 -22.621 14.859 1.00 39.47 91 ARG A N 1
ATOM 662 C CA . ARG A 1 91 ? -12.559 -22.956 16.269 1.00 39.47 91 ARG A CA 1
ATOM 663 C C . ARG A 1 91 ? -11.112 -22.682 16.657 1.00 39.47 91 ARG A C 1
ATOM 665 O O . ARG A 1 91 ? -10.196 -23.155 15.983 1.00 39.47 91 ARG A O 1
ATOM 672 N N . VAL A 1 92 ? -10.957 -21.904 17.721 1.00 46.69 92 VAL A N 1
ATOM 673 C CA . VAL A 1 92 ? -9.703 -21.684 18.435 1.00 46.69 92 VAL A CA 1
ATOM 674 C C . VAL A 1 92 ? -8.916 -23.001 18.443 1.00 46.69 92 VAL A C 1
ATOM 676 O O . VAL A 1 92 ? -9.445 -23.993 18.953 1.00 46.69 92 VAL A O 1
ATOM 679 N N . PRO A 1 93 ? -7.687 -23.069 17.900 1.00 42.03 93 PRO A N 1
ATOM 680 C CA . PRO A 1 93 ? -6.783 -24.134 18.275 1.00 42.03 93 PRO A CA 1
ATOM 681 C C . PRO A 1 93 ? -6.405 -23.875 19.733 1.00 42.03 93 PRO A C 1
ATOM 683 O O . PRO A 1 93 ? -5.445 -23.178 20.053 1.00 42.03 93 PRO A O 1
ATOM 686 N N . SER A 1 94 ? -7.214 -24.410 20.646 1.00 46.50 94 SER A N 1
ATOM 687 C CA . SER A 1 94 ? -6.767 -24.698 21.996 1.00 46.50 94 SER A CA 1
ATOM 688 C C . SER A 1 94 ? -5.640 -25.709 21.843 1.00 46.50 94 SER A C 1
ATOM 690 O O . SER A 1 94 ? -5.915 -26.850 21.474 1.00 46.50 94 SER A O 1
ATOM 692 N N . THR A 1 95 ? -4.390 -25.264 21.985 1.00 41.91 95 THR A N 1
ATOM 693 C CA . THR A 1 95 ? -3.287 -25.901 22.735 1.00 41.91 95 THR A CA 1
ATOM 694 C C . THR A 1 95 ? -1.947 -25.324 22.243 1.00 41.91 95 THR A C 1
ATOM 696 O O . THR A 1 95 ? -1.478 -25.650 21.159 1.00 41.91 95 THR A O 1
ATOM 699 N N . GLY A 1 96 ? -1.318 -24.474 23.061 1.00 40.81 96 GLY A N 1
ATOM 700 C CA . GLY A 1 96 ? 0.147 -24.441 23.204 1.00 40.81 96 GLY A CA 1
ATOM 701 C C . GLY A 1 96 ? 1.036 -23.816 22.117 1.00 40.81 96 GLY A C 1
ATOM 702 O O . GLY A 1 96 ? 2.224 -24.112 22.128 1.00 40.81 96 GLY A O 1
ATOM 703 N N . ALA A 1 97 ? 0.543 -22.965 21.210 1.00 41.88 97 ALA A N 1
ATOM 704 C CA . ALA A 1 97 ? 1.381 -22.348 20.161 1.00 41.88 97 ALA A CA 1
ATOM 705 C C . ALA A 1 97 ? 1.811 -20.886 20.439 1.00 41.88 97 ALA A C 1
ATOM 707 O O . ALA A 1 97 ? 2.180 -20.169 19.511 1.00 41.88 97 ALA A O 1
ATOM 708 N N . TRP A 1 98 ? 1.761 -20.433 21.694 1.00 46.97 98 TRP A N 1
ATOM 709 C CA . TRP A 1 98 ? 2.057 -19.048 22.093 1.00 46.97 98 TRP A CA 1
ATOM 710 C C . TRP A 1 98 ? 3.463 -18.882 22.674 1.00 46.97 98 TRP A C 1
ATOM 712 O O . TRP A 1 98 ? 3.610 -18.239 23.701 1.00 46.97 98 TRP A O 1
ATOM 722 N N . ASP A 1 99 ? 4.490 -19.490 22.080 1.00 39.19 99 ASP A N 1
ATOM 723 C CA . ASP A 1 99 ? 5.866 -19.081 22.394 1.00 39.19 99 ASP A CA 1
ATOM 724 C C . ASP A 1 99 ? 6.852 -19.513 21.301 1.00 39.19 99 ASP A C 1
ATOM 726 O O . ASP A 1 99 ? 7.652 -20.439 21.437 1.00 39.19 99 ASP A O 1
ATOM 730 N N . ARG A 1 100 ? 6.756 -18.860 20.141 1.00 40.00 100 ARG A N 1
ATOM 731 C CA . ARG A 1 100 ? 7.902 -18.754 19.236 1.00 40.00 100 ARG A CA 1
ATOM 732 C C . ARG A 1 100 ? 8.288 -17.283 19.128 1.00 40.00 100 ARG A C 1
ATOM 734 O O . ARG A 1 100 ? 7.728 -16.591 18.274 1.00 40.00 100 ARG A O 1
ATOM 741 N N . PRO A 1 101 ? 9.225 -16.800 19.960 1.00 40.59 101 PRO A N 1
ATOM 742 C CA . PRO A 1 101 ? 9.967 -15.607 19.600 1.00 40.59 101 PRO A CA 1
ATOM 743 C C . PRO A 1 101 ? 10.780 -15.958 18.337 1.00 40.59 101 PRO A C 1
ATOM 745 O O . PRO A 1 101 ? 11.242 -17.086 18.186 1.00 40.59 101 PRO A O 1
ATOM 748 N N . ASP A 1 102 ? 10.890 -15.026 17.392 1.00 40.97 102 ASP A N 1
ATOM 749 C CA . ASP A 1 102 ? 11.787 -15.089 16.219 1.00 40.97 102 ASP A CA 1
ATOM 750 C C . ASP A 1 102 ? 11.295 -15.733 14.904 1.00 40.97 102 ASP A C 1
ATOM 752 O O . ASP A 1 102 ? 12.111 -16.052 14.034 1.00 40.97 102 ASP A O 1
ATOM 756 N N . VAL A 1 103 ? 9.986 -15.800 14.620 1.00 47.59 103 VAL A N 1
ATOM 757 C CA . VAL A 1 103 ? 9.577 -15.786 13.194 1.00 47.59 103 VAL A CA 1
ATOM 758 C C . VAL A 1 103 ? 9.674 -14.342 12.711 1.00 47.59 103 VAL A C 1
ATOM 760 O O . VAL A 1 103 ? 8.695 -13.601 12.747 1.00 47.59 103 VAL A O 1
ATOM 763 N N . GLY A 1 104 ? 10.889 -13.933 12.329 1.00 55.50 104 GLY A N 1
ATOM 764 C CA . GLY A 1 104 ? 11.198 -12.585 11.854 1.00 55.50 104 GLY A CA 1
ATOM 765 C C . GLY A 1 104 ? 10.121 -12.064 10.905 1.00 55.50 104 GLY A C 1
ATOM 766 O O . GLY A 1 104 ? 9.673 -12.786 10.009 1.00 55.50 104 GLY A O 1
ATOM 767 N N . VAL A 1 105 ? 9.676 -10.830 11.148 1.00 62.75 105 VAL A N 1
ATOM 768 C CA . VAL A 1 105 ? 8.598 -10.183 10.400 1.00 62.75 105 VAL A CA 1
ATOM 769 C C . VAL A 1 105 ? 8.905 -10.275 8.906 1.00 62.75 105 VAL A C 1
ATOM 771 O O . VAL A 1 105 ? 9.810 -9.617 8.390 1.00 62.75 105 VAL A O 1
ATOM 774 N N . ARG A 1 106 ? 8.174 -11.143 8.200 1.00 75.75 106 ARG A N 1
ATOM 775 C CA . ARG A 1 106 ? 8.393 -11.346 6.771 1.00 75.75 106 ARG A CA 1
ATOM 776 C C . ARG A 1 106 ? 7.842 -10.138 6.034 1.00 75.75 106 ARG A C 1
ATOM 778 O O . ARG A 1 106 ? 6.639 -9.886 6.050 1.00 75.75 106 ARG A O 1
ATOM 785 N N . THR A 1 107 ? 8.745 -9.396 5.405 1.00 83.88 107 THR A N 1
ATOM 786 C CA . THR A 1 107 ? 8.377 -8.350 4.457 1.00 83.88 107 THR A CA 1
ATOM 787 C C . THR A 1 107 ? 8.112 -9.015 3.118 1.00 83.88 107 THR A C 1
ATOM 789 O O . THR A 1 107 ? 8.991 -9.653 2.535 1.00 83.88 107 THR A O 1
ATOM 792 N N . THR A 1 108 ? 6.877 -8.893 2.657 1.00 90.12 108 THR A N 1
ATOM 793 C CA . THR A 1 108 ? 6.431 -9.403 1.364 1.00 90.12 108 THR A CA 1
ATOM 794 C C . THR A 1 108 ? 6.017 -8.250 0.477 1.00 90.12 108 THR A C 1
ATOM 796 O O . THR A 1 108 ? 5.738 -7.150 0.949 1.00 90.12 108 THR A O 1
ATOM 799 N N . VAL A 1 109 ? 6.010 -8.493 -0.824 1.00 92.00 109 VAL A N 1
ATOM 800 C CA . VAL A 1 109 ? 5.690 -7.479 -1.814 1.00 92.00 109 VAL A CA 1
ATOM 801 C C . VAL A 1 109 ? 4.579 -7.983 -2.721 1.00 92.00 109 VAL A C 1
ATOM 803 O O . VAL A 1 109 ? 4.588 -9.128 -3.165 1.00 92.00 109 VAL A O 1
ATOM 806 N N . LEU A 1 110 ? 3.620 -7.117 -3.011 1.00 93.75 110 LEU A N 1
ATOM 807 C CA . LEU A 1 110 ? 2.573 -7.337 -3.989 1.00 93.75 110 LEU A CA 1
ATOM 808 C C . LEU A 1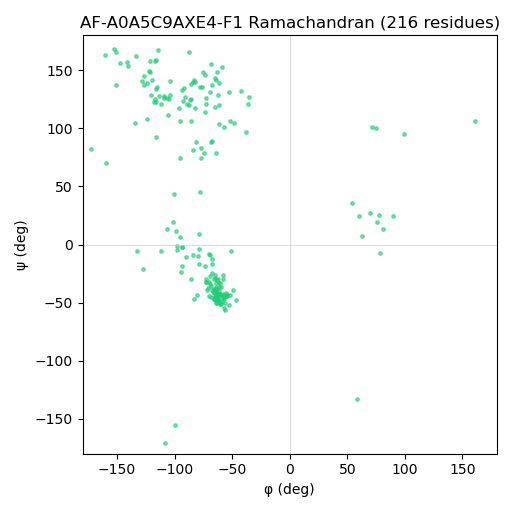 110 ? 2.857 -6.474 -5.220 1.00 93.75 110 LEU A C 1
ATOM 810 O O . LEU A 1 110 ? 3.031 -5.260 -5.121 1.00 93.75 110 LEU A O 1
ATOM 814 N N . VAL A 1 111 ? 2.897 -7.105 -6.389 1.00 95.75 111 VAL A N 1
ATOM 815 C CA . VAL A 1 111 ? 3.149 -6.425 -7.661 1.00 95.75 111 VAL A CA 1
ATOM 816 C C . VAL A 1 111 ? 1.821 -6.105 -8.327 1.00 95.75 111 VAL A C 1
ATOM 818 O O . VAL A 1 111 ? 1.150 -7.000 -8.832 1.00 95.75 111 VAL A O 1
ATOM 821 N N . VAL A 1 112 ? 1.427 -4.836 -8.324 1.00 96.06 112 VAL A N 1
ATOM 822 C CA . VAL A 1 112 ? 0.140 -4.345 -8.824 1.00 96.06 112 VAL A CA 1
ATOM 823 C C . VAL A 1 112 ? 0.294 -3.843 -10.255 1.00 96.06 112 VAL A C 1
ATOM 825 O O . VAL A 1 112 ? 0.982 -2.866 -10.525 1.00 96.06 112 VAL A O 1
ATOM 828 N N . LEU A 1 113 ? -0.401 -4.481 -11.191 1.00 94.31 113 LEU A N 1
ATOM 829 C CA . LEU A 1 113 ? -0.430 -4.077 -12.596 1.00 94.31 113 LEU A CA 1
ATOM 830 C C . LEU A 1 113 ? -1.452 -2.962 -12.839 1.00 94.31 113 LEU A C 1
ATOM 832 O O . LEU A 1 113 ? -1.197 -1.990 -13.541 1.00 94.31 113 LEU A O 1
ATOM 836 N N . SER A 1 114 ? -2.652 -3.143 -12.295 1.00 91.94 114 SER A N 1
ATOM 837 C CA . SER A 1 114 ? -3.771 -2.221 -12.470 1.00 91.94 114 SER A CA 1
ATOM 838 C C . SER A 1 114 ? -4.793 -2.438 -11.366 1.00 91.94 114 SER A C 1
ATOM 840 O O . SER A 1 114 ? -4.811 -3.489 -10.723 1.00 91.94 114 SER A O 1
ATOM 842 N N . ALA A 1 115 ? -5.678 -1.471 -11.187 1.00 91.56 115 ALA A N 1
ATOM 843 C CA . ALA A 1 115 ? -6.774 -1.564 -10.246 1.00 91.56 115 ALA A CA 1
ATOM 844 C C . ALA A 1 115 ? -8.116 -1.402 -10.962 1.00 91.5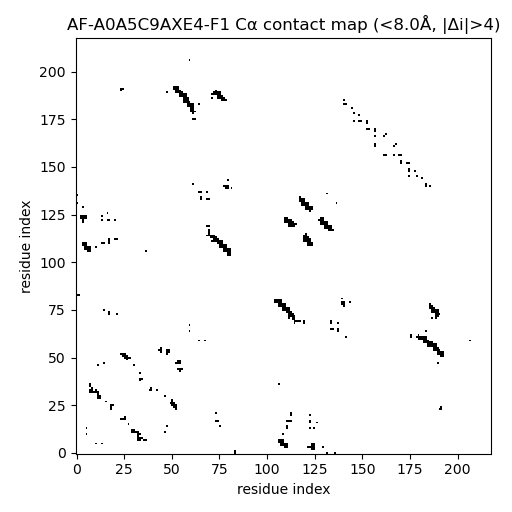6 115 ALA A C 1
ATOM 846 O O . ALA A 1 115 ? -8.245 -0.702 -11.967 1.00 91.56 115 ALA A O 1
ATOM 847 N N . SER A 1 116 ? -9.123 -2.068 -10.418 1.00 89.69 116 SER A N 1
ATOM 848 C CA . SER A 1 116 ? -10.534 -1.843 -10.705 1.00 89.69 116 SER A CA 1
ATOM 849 C C . SER A 1 116 ? -11.190 -1.182 -9.489 1.00 89.69 116 SER A C 1
ATOM 851 O O . SER A 1 116 ? -10.523 -0.803 -8.528 1.00 89.69 116 SER A O 1
ATOM 853 N N . ARG A 1 117 ? -12.522 -1.069 -9.488 1.00 88.81 117 ARG A N 1
ATOM 854 C CA . ARG A 1 117 ? -13.253 -0.531 -8.334 1.00 88.81 117 ARG A CA 1
ATOM 855 C C . ARG A 1 117 ? -13.061 -1.373 -7.064 1.00 88.81 117 ARG A C 1
ATOM 857 O O . ARG A 1 117 ? -13.090 -0.813 -5.975 1.00 88.81 117 ARG A O 1
ATOM 864 N N . THR A 1 118 ? -12.911 -2.690 -7.182 1.00 93.00 118 THR A N 1
ATOM 865 C CA . THR A 1 118 ? -12.917 -3.610 -6.025 1.00 93.00 118 THR A CA 1
ATOM 866 C C . THR A 1 118 ? -11.711 -4.535 -5.963 1.00 93.00 118 THR A C 1
ATOM 868 O O . THR A 1 118 ? -11.387 -5.033 -4.891 1.00 93.00 118 THR A O 1
ATOM 871 N N . HIS A 1 119 ? -11.030 -4.744 -7.086 1.00 93.31 119 HIS A N 1
ATOM 872 C CA . HIS A 1 119 ? -9.912 -5.674 -7.182 1.00 93.31 119 HIS A CA 1
ATOM 873 C C . HIS A 1 119 ? -8.666 -5.012 -7.760 1.00 93.31 119 HIS A C 1
ATOM 875 O O . HIS A 1 119 ? -8.768 -4.209 -8.691 1.00 93.31 119 HIS A O 1
ATOM 881 N N . LEU A 1 120 ? -7.501 -5.430 -7.277 1.00 94.94 120 LEU A N 1
ATOM 882 C CA . LEU A 1 120 ? -6.205 -5.220 -7.906 1.00 94.94 120 LEU A CA 1
ATOM 883 C C . LEU A 1 120 ? -5.877 -6.415 -8.800 1.00 94.94 120 LEU A C 1
ATOM 885 O O . LEU A 1 120 ? -6.018 -7.569 -8.391 1.00 94.94 120 LEU A O 1
ATOM 889 N N . ARG A 1 121 ? -5.408 -6.140 -10.017 1.00 95.75 121 ARG A N 1
ATOM 890 C CA . ARG A 1 121 ? -4.748 -7.142 -10.855 1.00 95.75 121 ARG A CA 1
ATOM 891 C C . ARG A 1 121 ? -3.277 -7.141 -10.495 1.00 95.75 121 ARG A C 1
ATOM 893 O O . ARG A 1 121 ? -2.616 -6.115 -10.646 1.00 95.75 121 ARG A O 1
ATOM 900 N N . VAL A 1 122 ? -2.785 -8.282 -10.045 1.00 96.25 122 VAL A N 1
ATOM 901 C CA . VAL A 1 122 ? -1.426 -8.438 -9.534 1.00 96.25 122 VAL A CA 1
ATOM 902 C C . VAL A 1 122 ? -0.677 -9.501 -10.317 1.00 96.25 122 VAL A C 1
ATOM 904 O O . VAL A 1 122 ? -1.293 -10.442 -10.814 1.00 96.25 122 VAL A O 1
ATOM 907 N N . VAL A 1 123 ? 0.636 -9.352 -10.436 1.00 96.25 123 VAL A N 1
ATOM 908 C CA . VAL A 1 123 ? 1.510 -10.388 -10.996 1.00 96.25 123 VAL A CA 1
ATOM 909 C C . VAL A 1 123 ? 2.019 -11.233 -9.836 1.00 96.25 123 VAL A C 1
ATOM 911 O O . VAL A 1 123 ? 2.584 -10.691 -8.891 1.00 96.25 123 VAL A O 1
ATOM 914 N N . ALA A 1 124 ? 1.788 -12.539 -9.876 1.00 95.12 124 ALA A N 1
ATOM 915 C CA . ALA A 1 124 ? 2.266 -13.486 -8.872 1.00 95.12 124 ALA A CA 1
ATOM 916 C C . ALA A 1 124 ? 3.688 -13.996 -9.205 1.00 95.12 124 ALA A C 1
ATOM 918 O O . ALA A 1 124 ? 4.136 -13.819 -10.340 1.00 95.12 124 ALA A O 1
ATOM 919 N N . PRO A 1 125 ? 4.405 -14.639 -8.258 1.00 93.81 125 PRO A N 1
ATOM 920 C CA . PRO A 1 125 ? 5.758 -15.169 -8.488 1.00 93.81 125 PRO A CA 1
ATOM 921 C C . PRO A 1 125 ? 5.869 -16.186 -9.633 1.00 93.81 125 PRO A C 1
ATOM 923 O O . PRO A 1 125 ? 6.917 -16.309 -10.257 1.00 93.81 125 PRO A O 1
ATOM 926 N N . ASP A 1 126 ? 4.776 -16.888 -9.942 1.00 92.62 126 ASP A N 1
ATOM 927 C CA . ASP A 1 126 ? 4.641 -17.792 -11.094 1.00 92.62 126 ASP A CA 1
ATOM 928 C C . ASP A 1 126 ? 4.374 -17.051 -12.423 1.00 92.62 126 ASP A C 1
ATOM 930 O O . ASP A 1 126 ? 4.048 -17.677 -13.431 1.00 92.62 126 ASP A O 1
ATOM 934 N N . LEU A 1 127 ? 4.481 -15.717 -12.421 1.00 93.75 127 LEU A N 1
ATOM 935 C CA . LEU A 1 127 ? 4.174 -14.794 -13.520 1.00 93.75 127 LEU A CA 1
ATOM 936 C C . LEU A 1 127 ? 2.702 -14.794 -13.963 1.00 93.75 127 LEU A C 1
ATOM 938 O O . LEU A 1 127 ? 2.346 -14.126 -14.938 1.00 93.75 127 LEU A O 1
ATOM 942 N N . SER A 1 128 ? 1.817 -15.487 -13.241 1.00 94.62 128 SER A N 1
ATOM 943 C CA . SER A 1 128 ? 0.381 -15.447 -13.507 1.00 94.62 128 SER A CA 1
ATOM 944 C C . SER A 1 128 ? -0.224 -14.120 -13.048 1.00 94.62 128 SER A C 1
ATOM 946 O O . SER A 1 128 ? 0.181 -13.530 -12.044 1.00 94.62 128 SER A O 1
ATOM 948 N N . ILE A 1 129 ? -1.233 -13.638 -13.779 1.00 95.12 129 ILE A N 1
ATOM 949 C CA . ILE A 1 129 ? -2.005 -12.465 -13.360 1.00 95.12 129 ILE A CA 1
ATOM 950 C C . ILE A 1 129 ? -3.170 -12.937 -12.493 1.00 95.12 129 ILE A C 1
ATOM 952 O O . ILE A 1 129 ? -4.030 -13.686 -12.958 1.00 95.12 129 ILE A O 1
ATOM 956 N N . ARG A 1 130 ? -3.231 -12.453 -11.252 1.00 94.44 130 ARG A N 1
ATOM 957 C CA . ARG A 1 130 ? -4.274 -12.791 -10.275 1.00 94.44 130 ARG A CA 1
ATOM 958 C C . ARG A 1 130 ? -5.092 -11.565 -9.892 1.00 94.44 130 ARG A C 1
ATOM 960 O O . ARG A 1 130 ? -4.658 -10.429 -10.059 1.00 94.44 130 ARG A O 1
ATOM 967 N N . SER A 1 131 ? -6.298 -11.811 -9.393 1.00 93.69 131 SER A N 1
ATOM 968 C CA . SER A 1 131 ? -7.190 -10.784 -8.855 1.00 93.69 131 SER A CA 1
ATOM 969 C C . SER A 1 131 ? -7.169 -10.857 -7.331 1.00 93.69 131 SER A C 1
ATOM 971 O O . SER A 1 131 ? -7.332 -11.941 -6.771 1.00 93.69 131 SER A O 1
ATOM 973 N N . VAL A 1 132 ? -6.946 -9.728 -6.663 1.00 92.50 132 VAL A N 1
ATOM 974 C CA . VAL A 1 132 ? -6.913 -9.611 -5.197 1.00 92.50 132 VAL A CA 1
ATOM 975 C C . VAL A 1 132 ? -7.849 -8.488 -4.768 1.00 92.50 132 VAL A C 1
ATOM 977 O O . VAL A 1 132 ? -7.914 -7.463 -5.443 1.00 92.50 132 VAL A O 1
ATOM 980 N N . LEU A 1 133 ? -8.590 -8.665 -3.674 1.00 93.06 133 LEU A N 1
ATOM 981 C CA . LEU A 1 133 ? -9.496 -7.636 -3.169 1.00 93.06 133 LEU A CA 1
ATOM 982 C C . LEU A 1 133 ? -8.709 -6.433 -2.643 1.00 93.06 133 LEU A C 1
ATOM 984 O O . LEU A 1 133 ? -7.715 -6.584 -1.938 1.00 93.06 133 LEU A O 1
ATOM 988 N N . ILE A 1 134 ? -9.175 -5.228 -2.971 1.00 93.44 134 ILE A N 1
ATOM 989 C CA . ILE A 1 134 ? -8.572 -3.990 -2.458 1.00 93.44 134 ILE A CA 1
ATOM 990 C C . ILE A 1 134 ? -8.672 -3.934 -0.933 1.00 93.44 134 ILE A C 1
ATOM 992 O O . ILE A 1 134 ? -7.734 -3.473 -0.290 1.00 93.44 134 ILE A O 1
ATOM 996 N N . ASP A 1 135 ? -9.770 -4.428 -0.363 1.00 90.81 135 ASP A N 1
ATOM 997 C CA . ASP A 1 135 ? -9.982 -4.410 1.084 1.00 90.81 135 ASP A CA 1
ATOM 998 C C . ASP A 1 135 ? -8.971 -5.300 1.822 1.00 90.81 135 ASP A C 1
ATOM 1000 O O . ASP A 1 135 ? -8.435 -4.862 2.838 1.00 90.81 135 ASP A O 1
ATOM 1004 N N . ASP A 1 136 ? -8.605 -6.463 1.265 1.00 90.88 136 ASP A N 1
ATOM 1005 C CA . ASP A 1 136 ? -7.557 -7.332 1.827 1.00 90.88 136 ASP A CA 1
ATOM 1006 C C . ASP A 1 136 ? -6.195 -6.619 1.857 1.00 90.88 136 ASP A C 1
ATOM 1008 O O . ASP A 1 136 ? -5.449 -6.703 2.834 1.00 90.88 136 ASP A O 1
ATOM 1012 N N . VAL A 1 137 ? -5.862 -5.904 0.776 1.00 91.94 137 VAL A N 1
ATOM 1013 C CA . VAL A 1 137 ? -4.590 -5.171 0.651 1.00 91.94 137 VAL A CA 1
ATOM 1014 C C . VAL A 1 137 ? -4.578 -3.944 1.557 1.00 91.94 137 VAL A C 1
ATOM 1016 O O . VAL A 1 137 ? -3.564 -3.662 2.191 1.00 91.94 137 VAL A O 1
ATOM 1019 N N . ARG A 1 138 ? -5.706 -3.235 1.663 1.00 92.38 138 ARG A N 1
ATOM 1020 C CA . ARG A 1 138 ? -5.880 -2.128 2.607 1.00 92.38 138 ARG A CA 1
ATOM 1021 C C . ARG A 1 138 ? -5.695 -2.611 4.037 1.00 92.38 138 ARG A C 1
ATOM 1023 O O . ARG A 1 138 ? -4.936 -1.996 4.773 1.00 92.38 138 ARG A O 1
ATOM 1030 N N . GLU A 1 139 ? -6.382 -3.682 4.432 1.00 89.56 139 GLU A N 1
ATOM 1031 C CA . GLU A 1 139 ? -6.262 -4.242 5.779 1.00 89.56 139 GLU A CA 1
ATOM 1032 C C . GLU A 1 139 ? -4.801 -4.592 6.079 1.00 89.56 139 GLU A C 1
ATOM 1034 O O . GLU A 1 139 ? -4.285 -4.240 7.137 1.00 89.56 139 GLU A O 1
ATOM 1039 N N . ALA A 1 140 ? -4.111 -5.213 5.120 1.00 89.62 140 ALA A N 1
ATOM 1040 C CA . ALA A 1 140 ? -2.701 -5.555 5.248 1.00 89.62 140 ALA A CA 1
ATOM 1041 C C . ALA A 1 140 ? -1.796 -4.323 5.420 1.00 89.62 140 ALA A C 1
ATOM 1043 O O . ALA A 1 140 ? -0.942 -4.325 6.303 1.00 89.62 140 ALA A O 1
ATOM 1044 N N . LEU A 1 141 ? -1.991 -3.271 4.618 1.00 90.75 141 LEU A N 1
ATOM 1045 C CA . LEU A 1 141 ? -1.216 -2.026 4.702 1.00 90.75 141 LEU A CA 1
ATOM 1046 C C . LEU A 1 141 ? -1.476 -1.254 5.998 1.00 90.75 141 LEU A C 1
ATOM 1048 O O . LEU A 1 141 ? -0.555 -0.715 6.605 1.00 90.75 141 LEU A O 1
ATOM 1052 N N . CYS A 1 142 ? -2.733 -1.194 6.425 1.00 91.06 142 CYS A N 1
ATOM 1053 C CA . CYS A 1 142 ? -3.142 -0.438 7.599 1.00 91.06 142 CYS A CA 1
ATOM 1054 C C . CYS A 1 142 ? -2.832 -1.157 8.919 1.00 91.06 142 CYS A C 1
ATOM 1056 O O . CYS A 1 142 ? -2.819 -0.520 9.969 1.00 91.06 142 CYS A O 1
ATOM 1058 N N . ARG A 1 143 ? -2.564 -2.468 8.896 1.00 87.25 143 ARG A N 1
ATOM 1059 C CA . ARG A 1 143 ? -2.392 -3.287 10.104 1.00 87.25 143 ARG A CA 1
ATOM 1060 C C . ARG A 1 143 ? -1.322 -2.752 11.057 1.00 87.25 143 ARG A C 1
ATOM 1062 O O . ARG A 1 143 ? -1.568 -2.708 12.257 1.00 87.25 143 ARG A O 1
ATOM 1069 N N . GLU A 1 144 ? -0.163 -2.345 10.540 1.00 83.88 144 GLU A N 1
ATOM 1070 C CA . GLU A 1 144 ? 0.986 -1.891 11.346 1.00 83.88 144 GLU A CA 1
ATOM 1071 C C . GLU A 1 144 ? 0.616 -0.702 12.249 1.00 83.88 144 GLU A C 1
ATOM 1073 O O . GLU A 1 144 ? 0.909 -0.678 13.443 1.00 83.88 144 GLU A O 1
ATOM 1078 N N . VAL A 1 145 ? -0.097 0.259 11.668 1.00 87.56 145 VAL A N 1
ATOM 1079 C CA . VAL A 1 145 ? -0.509 1.516 12.298 1.00 87.56 145 VAL A CA 1
ATOM 1080 C C . VAL A 1 145 ? -1.805 1.375 13.089 1.00 87.56 145 VAL A C 1
ATOM 1082 O O . VAL A 1 145 ? -1.987 2.046 14.103 1.00 87.56 145 VAL A O 1
ATOM 1085 N N . GLU A 1 146 ? -2.690 0.464 12.688 1.00 88.94 146 GLU A N 1
ATOM 1086 C CA . GLU A 1 146 ? -3.876 0.133 13.473 1.00 88.94 146 GLU A CA 1
ATOM 1087 C C . GLU A 1 146 ? -3.532 -0.630 14.758 1.00 88.94 146 GLU A C 1
ATOM 1089 O O . GLU A 1 146 ? -4.230 -0.458 15.755 1.00 88.94 146 GLU A O 1
ATOM 1094 N N . ARG A 1 147 ? -2.472 -1.452 14.766 1.00 84.88 147 ARG A N 1
ATOM 1095 C CA . ARG A 1 147 ? -2.134 -2.348 15.886 1.00 84.88 147 ARG A CA 1
ATOM 1096 C C . ARG A 1 147 ? -2.035 -1.654 17.255 1.00 84.88 147 ARG A C 1
ATOM 1098 O O . ARG A 1 147 ? -2.691 -2.146 18.172 1.00 84.88 147 ARG A O 1
ATOM 1105 N N . PRO A 1 148 ? -1.264 -0.561 17.441 1.00 85.88 148 PRO A N 1
ATOM 1106 C CA . PRO A 1 148 ? -1.178 0.095 18.749 1.00 85.88 148 PRO A CA 1
ATOM 1107 C C . PRO A 1 148 ? -2.521 0.707 19.174 1.00 85.88 148 PRO A C 1
ATOM 1109 O O . PRO A 1 148 ? -2.941 0.559 20.317 1.00 85.88 148 PRO A O 1
ATOM 1112 N N . VAL A 1 149 ? -3.240 1.317 18.229 1.00 89.56 149 VAL A N 1
ATOM 1113 C CA . VAL A 1 149 ? -4.510 2.008 18.491 1.00 89.56 149 VAL A CA 1
ATOM 1114 C C . VAL A 1 149 ? -5.649 1.025 18.778 1.00 89.56 149 VAL A C 1
ATOM 1116 O O . VAL A 1 149 ? -6.550 1.324 19.559 1.00 89.56 149 VAL A O 1
ATOM 1119 N N . ALA A 1 150 ? -5.630 -0.161 18.168 1.00 87.00 150 ALA A N 1
ATOM 1120 C CA . ALA A 1 150 ? -6.673 -1.165 18.339 1.00 87.00 150 ALA A CA 1
ATOM 1121 C C . ALA A 1 150 ? -6.777 -1.654 19.791 1.00 87.00 150 ALA A C 1
ATOM 1123 O O . ALA A 1 150 ? -7.886 -1.701 20.317 1.00 87.00 150 ALA A O 1
ATOM 1124 N N . ALA A 1 151 ? -5.645 -1.950 20.440 1.00 87.12 151 ALA A N 1
ATOM 1125 C CA . ALA A 1 151 ? -5.619 -2.426 21.826 1.00 87.12 151 ALA A CA 1
ATOM 1126 C C . ALA A 1 151 ? -6.131 -1.365 22.817 1.00 87.12 151 ALA A C 1
ATOM 1128 O O . ALA A 1 151 ? -6.898 -1.671 23.733 1.00 87.12 151 ALA A O 1
ATOM 1129 N N . GLU A 1 152 ? -5.761 -0.100 22.603 1.00 90.56 152 GLU A N 1
ATOM 1130 C CA . GLU A 1 152 ? -6.258 1.021 23.407 1.00 90.56 152 GLU A CA 1
ATOM 1131 C C . GLU A 1 152 ? -7.769 1.213 23.234 1.00 90.56 152 GLU A C 1
ATOM 1133 O O . GLU A 1 152 ? -8.501 1.334 24.216 1.00 90.56 152 GLU A O 1
ATOM 1138 N N . ILE A 1 153 ? -8.258 1.209 21.988 1.00 93.00 153 ILE A N 1
ATOM 1139 C CA . ILE A 1 153 ? -9.691 1.344 21.704 1.00 93.00 153 ILE A CA 1
ATOM 1140 C C . ILE A 1 153 ? -10.474 0.175 22.300 1.00 93.00 153 ILE A C 1
ATOM 1142 O O . ILE A 1 153 ? -11.539 0.397 22.863 1.00 93.00 153 ILE A O 1
ATOM 1146 N N . GLU A 1 154 ? -9.982 -1.056 22.183 1.00 90.81 154 GLU A N 1
ATOM 1147 C CA . GLU A 1 154 ? -10.655 -2.231 22.740 1.00 90.81 154 GLU A CA 1
ATOM 1148 C C . GLU A 1 154 ? -10.788 -2.135 24.264 1.00 90.81 154 GLU A C 1
ATOM 1150 O O . GLU A 1 154 ? -11.877 -2.364 24.791 1.00 90.81 154 GLU A O 1
ATOM 1155 N N . THR A 1 155 ? -9.731 -1.682 24.945 1.00 92.62 155 THR A N 1
ATOM 1156 C CA . THR A 1 155 ? -9.755 -1.406 26.391 1.00 92.62 155 THR A CA 1
ATOM 1157 C C . THR A 1 155 ? -10.818 -0.356 26.732 1.00 92.62 155 THR A C 1
ATOM 1159 O O . THR A 1 155 ? -11.673 -0.589 27.581 1.00 92.62 155 THR A O 1
ATOM 1162 N N . LEU A 1 156 ? -10.855 0.763 25.998 1.00 94.69 156 LEU A N 1
ATOM 1163 C CA . LEU A 1 156 ? -11.856 1.820 26.194 1.00 94.69 156 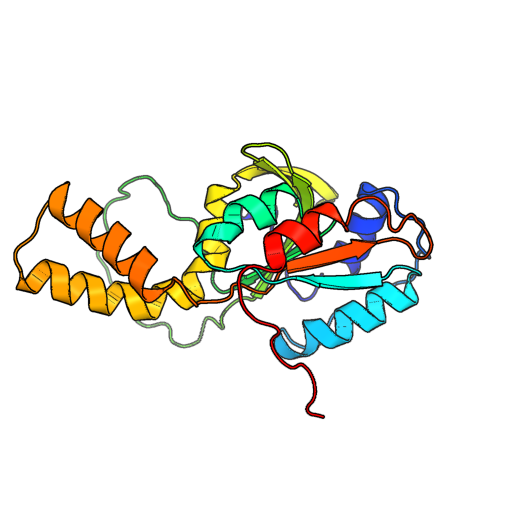LEU A CA 1
ATOM 1164 C C . LEU A 1 156 ? -13.296 1.335 25.968 1.00 94.69 156 LEU A C 1
ATOM 1166 O O . LEU A 1 156 ? -14.204 1.695 26.714 1.00 94.69 156 LEU A O 1
ATOM 1170 N N . ILE A 1 157 ? -13.528 0.536 24.927 1.00 95.38 157 ILE A N 1
ATOM 1171 C CA . ILE A 1 157 ? -14.851 -0.018 24.611 1.00 95.38 157 ILE A CA 1
ATOM 1172 C C . ILE A 1 157 ? -15.318 -0.969 25.714 1.00 95.38 157 ILE A C 1
ATOM 1174 O O . ILE A 1 157 ? -16.490 -0.919 26.102 1.00 95.38 157 ILE A O 1
ATOM 1178 N N . HIS A 1 158 ? -14.403 -1.798 26.220 1.00 93.25 158 HIS A N 1
ATOM 1179 C CA . HIS A 1 158 ? -14.655 -2.714 27.322 1.00 93.25 158 HIS A CA 1
ATOM 1180 C C . HIS A 1 158 ? -14.995 -1.961 28.617 1.00 93.25 158 HIS A C 1
ATOM 1182 O O . HIS A 1 158 ? -16.014 -2.256 29.238 1.00 93.25 158 HIS A O 1
ATOM 1188 N N . ASP A 1 159 ? -14.213 -0.943 28.980 1.00 94.94 159 ASP A N 1
ATOM 1189 C CA . ASP A 1 159 ? -14.402 -0.176 30.220 1.00 94.94 159 ASP A CA 1
ATOM 1190 C C . ASP A 1 159 ? -15.728 0.599 30.246 1.00 94.94 159 ASP A C 1
ATOM 1192 O O . ASP A 1 159 ? -16.360 0.735 31.293 1.00 94.94 159 ASP A O 1
ATOM 1196 N N . VAL A 1 160 ? -16.196 1.067 29.084 1.00 96.12 160 VAL A N 1
ATOM 1197 C CA . VAL A 1 160 ? -17.507 1.729 28.938 1.00 96.12 160 VAL A CA 1
ATOM 1198 C C . VAL A 1 160 ? -18.658 0.707 28.861 1.00 96.12 160 VAL A C 1
ATOM 1200 O O . VAL A 1 160 ? -19.831 1.077 28.929 1.00 96.12 160 VAL A O 1
ATOM 1203 N N . GLY A 1 161 ? -18.358 -0.589 28.730 1.00 95.19 161 GLY A N 1
ATOM 1204 C CA . GLY A 1 161 ? -19.357 -1.654 28.638 1.00 95.19 161 GLY A CA 1
ATOM 1205 C C . GLY A 1 161 ? -20.155 -1.636 27.330 1.00 95.19 161 GLY A C 1
ATOM 1206 O O . GLY A 1 161 ? -21.310 -2.077 27.294 1.00 95.19 161 GLY A O 1
ATOM 1207 N N . LEU A 1 162 ? -19.580 -1.114 26.241 1.00 95.62 162 LEU A N 1
ATOM 1208 C CA . LEU A 1 162 ? -20.227 -1.122 24.928 1.00 95.62 162 LEU A CA 1
ATOM 1209 C C . LEU A 1 162 ? -20.108 -2.505 24.281 1.00 95.62 162 LEU A C 1
ATOM 1211 O O . LEU A 1 162 ? -19.035 -3.093 24.227 1.00 95.62 162 LEU A O 1
ATOM 1215 N N . HIS A 1 163 ? -21.209 -2.997 23.705 1.00 93.94 163 HIS A N 1
ATOM 1216 C CA . HIS A 1 163 ? -21.261 -4.312 23.060 1.00 93.94 163 HIS A CA 1
ATOM 1217 C C . HIS A 1 163 ? -21.951 -4.264 21.686 1.00 93.94 163 HIS A C 1
ATOM 1219 O O . HIS A 1 163 ? -22.673 -3.320 21.342 1.00 93.94 163 HIS A O 1
ATOM 1225 N N . GLY A 1 164 ? -21.733 -5.306 20.878 1.00 92.94 164 GLY A N 1
ATOM 1226 C CA . GLY A 1 164 ? -22.407 -5.510 19.595 1.00 92.94 164 GLY A CA 1
ATOM 1227 C C . GLY A 1 164 ? -22.195 -4.362 18.601 1.00 92.94 164 GLY A C 1
ATOM 1228 O O . GLY A 1 164 ? -21.083 -3.881 18.396 1.00 92.94 164 GLY A O 1
ATOM 1229 N N . ARG A 1 165 ? -23.279 -3.902 17.966 1.00 92.75 165 ARG A N 1
ATOM 1230 C CA . ARG A 1 165 ? -23.204 -2.862 16.923 1.00 92.75 165 ARG A CA 1
ATOM 1231 C C . ARG A 1 165 ? -22.741 -1.505 17.459 1.00 92.75 165 ARG A C 1
ATOM 1233 O O . ARG A 1 165 ? -22.146 -0.737 16.710 1.00 92.75 165 ARG A O 1
ATOM 1240 N N . ALA A 1 166 ? -23.035 -1.195 18.724 1.00 91.19 166 ALA A N 1
ATOM 1241 C CA . ALA A 1 166 ? -22.610 0.059 19.343 1.00 91.19 166 ALA A CA 1
ATOM 1242 C C . ALA A 1 166 ? -21.087 0.081 19.528 1.00 91.19 166 ALA A C 1
ATOM 1244 O O . ALA A 1 166 ? -20.449 1.045 19.112 1.00 91.19 166 ALA A O 1
ATOM 1245 N N . ALA A 1 167 ? -20.514 -1.020 20.029 1.00 92.12 167 ALA A N 1
ATOM 1246 C CA . ALA A 1 167 ? -19.067 -1.213 20.098 1.00 92.12 167 ALA A CA 1
ATOM 1247 C C . ALA A 1 167 ? -18.419 -1.083 18.714 1.00 92.12 167 ALA A C 1
ATOM 1249 O O . ALA A 1 167 ? -17.535 -0.259 18.538 1.00 92.12 167 ALA A O 1
ATOM 1250 N N . GLN A 1 168 ? -18.926 -1.789 17.696 1.00 90.00 168 GLN A N 1
ATOM 1251 C CA . GLN A 1 168 ? -18.377 -1.726 16.330 1.00 90.00 168 GLN A CA 1
ATOM 1252 C C . GLN A 1 168 ? -18.360 -0.303 15.749 1.00 90.00 168 GLN A C 1
ATOM 1254 O O . GLN A 1 168 ? -17.376 0.110 15.129 1.00 90.00 168 GLN A O 1
ATOM 1259 N N . ARG A 1 169 ? -19.442 0.462 15.952 1.00 91.81 169 ARG A N 1
ATOM 1260 C CA . ARG A 1 169 ? -19.527 1.862 15.509 1.00 91.81 169 ARG A CA 1
ATOM 1261 C C . ARG A 1 169 ? -18.539 2.746 16.262 1.00 91.81 169 ARG A C 1
ATOM 1263 O O . ARG A 1 169 ? -17.828 3.514 15.622 1.00 91.81 169 ARG A O 1
ATOM 1270 N N . ALA A 1 170 ? -18.475 2.614 17.585 1.00 93.56 170 ALA A N 1
ATOM 1271 C CA . ALA A 1 170 ? -17.557 3.379 18.419 1.00 93.56 170 ALA A CA 1
ATOM 1272 C C . ALA A 1 170 ? -16.090 3.050 18.096 1.00 93.56 170 ALA A C 1
ATOM 1274 O O . ALA A 1 170 ? -15.306 3.966 17.878 1.00 93.56 170 ALA A O 1
ATOM 1275 N N . THR A 1 171 ? -15.732 1.772 17.937 1.00 91.50 171 THR A N 1
ATOM 1276 C CA . THR A 1 171 ? -14.399 1.338 17.491 1.00 91.50 171 THR A CA 1
ATOM 1277 C C . THR A 1 171 ? -14.033 1.948 16.143 1.00 91.50 171 THR A C 1
ATOM 1279 O O . THR A 1 171 ? -12.933 2.471 15.990 1.00 91.50 171 THR A O 1
ATOM 1282 N N . SER A 1 172 ? -14.949 1.910 15.169 1.00 87.69 172 SER A N 1
ATOM 1283 C CA . SER A 1 172 ? -14.705 2.469 13.832 1.00 87.69 172 SER A CA 1
ATOM 1284 C C . SER A 1 172 ? -14.495 3.984 13.882 1.00 87.69 172 SER A C 1
ATOM 1286 O O . SER A 1 172 ? -13.556 4.489 13.271 1.00 87.69 172 SER A O 1
ATOM 1288 N N . ALA A 1 173 ? -15.330 4.701 14.641 1.00 90.00 173 ALA A N 1
ATOM 1289 C CA . ALA A 1 173 ? -15.234 6.150 14.798 1.00 90.00 173 ALA A CA 1
ATOM 1290 C C . ALA A 1 173 ? -13.950 6.565 15.531 1.00 90.00 173 ALA A C 1
ATOM 1292 O O . ALA A 1 173 ? -13.222 7.428 15.049 1.00 90.00 173 ALA A O 1
ATOM 1293 N N . LEU A 1 174 ? -13.624 5.908 16.650 1.00 92.62 174 LEU A N 1
ATOM 1294 C CA . LEU A 1 174 ? -12.400 6.174 17.408 1.00 92.62 174 LEU A CA 1
ATOM 1295 C C . LEU A 1 174 ? -11.149 5.864 16.585 1.00 92.62 174 LEU A C 1
ATOM 1297 O O . LEU A 1 174 ? -10.184 6.623 16.638 1.00 92.62 174 LEU A O 1
ATOM 1301 N N . ARG A 1 175 ? -11.169 4.791 15.784 1.00 91.56 175 ARG A N 1
ATOM 1302 C CA . ARG A 1 175 ? -10.058 4.448 14.889 1.00 91.56 175 ARG A CA 1
ATOM 1303 C C . ARG A 1 175 ? -9.871 5.516 13.817 1.00 91.56 175 ARG A C 1
ATOM 1305 O O . ARG A 1 175 ? -8.751 5.974 13.629 1.00 91.56 175 ARG A O 1
ATOM 1312 N N . GLN A 1 176 ? -10.950 5.948 13.162 1.00 87.50 176 GLN A N 1
ATOM 1313 C CA . GLN A 1 176 ? -10.891 7.037 12.180 1.00 87.50 176 GLN A CA 1
ATOM 1314 C C . GLN A 1 176 ? -10.385 8.340 12.798 1.00 87.50 176 GLN A C 1
ATOM 1316 O O . GLN A 1 176 ? -9.546 9.002 12.203 1.00 87.50 176 GLN A O 1
ATOM 1321 N N . GLN A 1 177 ? -10.852 8.683 13.999 1.00 91.81 177 GLN A N 1
ATOM 1322 C CA . GLN A 1 177 ? -10.423 9.890 14.697 1.00 91.81 177 GLN A CA 1
ATOM 1323 C C . GLN A 1 177 ? -8.936 9.835 15.070 1.00 91.81 177 GLN A C 1
ATOM 1325 O O . GLN A 1 177 ? -8.218 10.807 14.873 1.00 91.81 177 GLN A O 1
ATOM 1330 N N . ARG A 1 178 ? -8.463 8.706 15.610 1.00 92.19 178 ARG A N 1
ATOM 1331 C CA . ARG A 1 178 ? -7.071 8.548 16.061 1.00 92.19 178 ARG A CA 1
ATOM 1332 C C . ARG A 1 178 ? -6.078 8.445 14.911 1.00 92.19 178 ARG A C 1
ATOM 1334 O O . ARG A 1 178 ? -4.942 8.873 15.061 1.00 92.19 178 ARG A O 1
ATOM 1341 N N . LEU A 1 179 ? -6.498 7.869 13.788 1.00 93.06 179 LEU A N 1
ATOM 1342 C CA . LEU A 1 179 ? -5.654 7.668 12.612 1.00 93.06 179 LEU A CA 1
ATOM 1343 C C . LEU A 1 179 ? -5.866 8.738 11.537 1.00 93.06 179 LEU A C 1
ATOM 1345 O O . LEU A 1 179 ? -5.371 8.566 10.427 1.00 93.06 179 LEU A O 1
ATOM 1349 N N . ALA A 1 180 ? -6.577 9.827 11.844 1.00 87.69 180 ALA A N 1
ATOM 1350 C CA . ALA A 1 180 ? -6.873 10.886 10.880 1.00 87.69 180 ALA A CA 1
ATOM 1351 C C . ALA A 1 180 ? -5.598 11.460 10.237 1.00 87.69 180 ALA A C 1
ATOM 1353 O O . ALA A 1 180 ? -5.546 11.620 9.020 1.00 87.69 180 ALA A O 1
ATOM 1354 N N . ASP A 1 181 ? -4.552 11.664 11.041 1.00 86.62 181 ASP A N 1
ATOM 1355 C CA . ASP A 1 181 ? -3.268 12.211 10.586 1.00 86.62 181 ASP A CA 1
ATOM 1356 C C . ASP A 1 181 ? -2.248 11.124 10.209 1.00 86.62 181 ASP A C 1
ATOM 1358 O O . ASP A 1 181 ? -1.133 11.423 9.775 1.00 86.62 181 ASP A O 1
ATOM 1362 N N . ALA A 1 182 ? -2.601 9.845 10.372 1.00 89.44 182 ALA A N 1
ATOM 1363 C CA . ALA A 1 182 ? -1.678 8.754 10.108 1.00 89.44 182 ALA A CA 1
ATOM 1364 C C . ALA A 1 182 ? -1.453 8.579 8.601 1.00 89.44 182 ALA A C 1
ATOM 1366 O O . ALA A 1 182 ? -2.396 8.391 7.827 1.00 89.44 182 ALA A O 1
ATOM 1367 N N . GLN A 1 183 ? -0.184 8.596 8.199 1.00 90.69 183 GLN A N 1
ATOM 1368 C CA . GLN A 1 183 ? 0.235 8.375 6.820 1.00 90.69 183 GLN A CA 1
ATOM 1369 C C . GLN A 1 183 ? 0.572 6.905 6.586 1.00 90.69 183 GLN A C 1
ATOM 1371 O O . GLN A 1 183 ? 1.314 6.282 7.345 1.00 90.69 183 GLN A O 1
ATOM 1376 N N . ILE A 1 184 ? 0.042 6.364 5.497 1.00 91.19 184 ILE A N 1
ATOM 1377 C CA . ILE A 1 184 ? 0.272 4.998 5.039 1.00 91.19 184 ILE A CA 1
ATOM 1378 C C . ILE A 1 184 ? 1.210 5.062 3.844 1.00 91.19 184 ILE A C 1
ATOM 1380 O O . ILE A 1 184 ? 0.840 5.581 2.793 1.00 91.19 184 ILE A O 1
ATOM 1384 N N . GLY A 1 185 ? 2.431 4.563 4.026 1.00 89.69 185 GLY A N 1
ATOM 1385 C CA . GLY A 1 185 ? 3.433 4.437 2.969 1.00 89.69 185 GLY A CA 1
ATOM 1386 C C . GLY A 1 185 ? 3.516 3.020 2.400 1.00 89.69 185 GLY A C 1
ATOM 1387 O O . GLY A 1 185 ? 2.570 2.237 2.475 1.00 89.69 185 GLY A O 1
ATOM 1388 N N . GLY A 1 186 ? 4.680 2.680 1.842 1.00 89.62 186 GLY A N 1
ATOM 1389 C CA . GLY A 1 186 ? 4.954 1.335 1.326 1.00 89.62 186 GLY A CA 1
ATOM 1390 C C . GLY A 1 186 ? 4.397 1.071 -0.073 1.00 89.62 186 GLY A C 1
ATOM 1391 O O . GLY A 1 186 ? 4.369 -0.080 -0.499 1.00 89.62 186 GLY A O 1
ATOM 1392 N N . VAL A 1 187 ? 3.972 2.108 -0.800 1.00 93.12 187 VAL A N 1
ATOM 1393 C CA . VAL A 1 187 ? 3.516 2.003 -2.191 1.00 93.12 187 VAL A CA 1
ATOM 1394 C C . VAL A 1 187 ? 4.484 2.740 -3.108 1.00 93.12 187 VAL A C 1
ATOM 1396 O O . VAL A 1 187 ? 4.789 3.910 -2.899 1.00 93.12 187 VAL A O 1
ATOM 1399 N N . TRP A 1 188 ? 4.945 2.050 -4.146 1.00 94.12 188 TRP A N 1
ATOM 1400 C CA . TRP A 1 188 ? 5.933 2.533 -5.105 1.00 94.12 188 TRP A CA 1
ATOM 1401 C C . TRP A 1 188 ? 5.375 2.437 -6.515 1.00 94.12 188 TRP A C 1
ATOM 1403 O O . TRP A 1 188 ? 5.232 1.340 -7.049 1.00 94.12 188 TRP A O 1
ATOM 1413 N N . MET A 1 189 ? 5.050 3.567 -7.132 1.00 93.19 189 MET A N 1
ATOM 1414 C CA . MET A 1 189 ? 4.562 3.596 -8.510 1.00 93.19 189 MET A CA 1
ATOM 1415 C C . MET A 1 189 ? 5.715 3.620 -9.503 1.00 93.19 189 MET A C 1
ATOM 1417 O O . MET A 1 189 ? 6.675 4.363 -9.317 1.00 93.19 189 MET A O 1
ATOM 1421 N N . LEU A 1 190 ? 5.587 2.846 -10.580 1.00 92.25 190 LEU A N 1
ATOM 1422 C CA . LEU A 1 190 ? 6.567 2.807 -11.660 1.00 92.25 190 LEU A CA 1
ATOM 1423 C C . LEU A 1 190 ? 6.071 3.571 -12.879 1.00 92.25 190 LEU A C 1
ATOM 1425 O O . LEU A 1 190 ? 4.907 3.463 -13.270 1.00 92.25 190 LEU A O 1
ATOM 1429 N N . ARG A 1 191 ? 6.981 4.292 -13.533 1.00 87.88 191 ARG A N 1
ATOM 1430 C CA . ARG A 1 191 ? 6.703 4.983 -14.794 1.00 87.88 191 ARG A CA 1
ATOM 1431 C C . ARG A 1 191 ? 7.876 4.904 -15.760 1.00 87.88 191 ARG A C 1
ATOM 1433 O O . ARG A 1 191 ? 9.018 4.743 -15.348 1.00 87.88 191 ARG A O 1
ATOM 1440 N N . ALA A 1 192 ? 7.577 5.056 -17.045 1.00 85.12 192 ALA A N 1
ATOM 1441 C CA . ALA A 1 192 ? 8.596 5.302 -18.055 1.00 85.12 192 ALA A CA 1
ATOM 1442 C C . ALA A 1 192 ? 8.951 6.802 -18.088 1.00 85.12 192 ALA A C 1
ATOM 1444 O O . ALA A 1 192 ? 8.035 7.632 -18.008 1.00 85.12 192 ALA A O 1
ATOM 1445 N N . PRO A 1 193 ? 10.234 7.163 -18.241 1.00 78.06 193 PRO A N 1
ATOM 1446 C CA . PRO A 1 193 ? 10.648 8.550 -18.400 1.00 78.06 193 PRO A CA 1
ATOM 1447 C C . PRO A 1 193 ? 10.016 9.146 -19.668 1.00 78.06 193 PRO A C 1
ATOM 1449 O O . PRO A 1 193 ? 9.898 8.482 -20.698 1.00 78.06 193 PRO A O 1
ATOM 1452 N N . GLY A 1 194 ? 9.560 10.398 -19.597 1.00 68.00 194 GLY A N 1
ATOM 1453 C CA . GLY A 1 194 ? 9.023 11.139 -20.750 1.00 68.00 194 GLY A CA 1
ATOM 1454 C C . GLY A 1 194 ? 7.587 10.802 -21.189 1.00 68.00 194 GLY A C 1
ATOM 1455 O O . GLY A 1 194 ? 7.019 11.533 -21.999 1.00 68.00 194 GLY A O 1
ATOM 1456 N N . HIS A 1 195 ? 6.938 9.771 -20.633 1.00 56.22 195 HIS A N 1
ATOM 1457 C CA . HIS A 1 195 ? 5.511 9.516 -20.864 1.00 56.22 195 HIS A CA 1
ATOM 1458 C C . HIS A 1 195 ? 4.626 10.346 -19.908 1.00 56.22 195 HIS A C 1
ATOM 1460 O O . HIS A 1 195 ? 4.121 9.852 -18.906 1.00 56.22 195 HIS A O 1
ATOM 1466 N N . GLY A 1 196 ? 4.409 11.617 -20.265 1.00 46.34 196 GLY A N 1
ATOM 1467 C CA . GLY A 1 196 ? 3.191 12.384 -19.966 1.00 46.34 196 GLY A CA 1
ATOM 1468 C C . GLY A 1 196 ? 2.926 12.821 -18.516 1.00 46.34 196 GLY A C 1
ATOM 1469 O O . GLY A 1 196 ? 2.287 12.115 -17.738 1.00 46.34 196 GLY A O 1
ATOM 1470 N N . GLU A 1 197 ? 3.209 14.095 -18.245 1.00 46.22 197 GLU A N 1
ATOM 1471 C CA . GLU A 1 197 ? 2.703 14.928 -17.133 1.00 46.22 197 GLU A CA 1
ATOM 1472 C C . GLU A 1 197 ? 1.161 14.949 -16.950 1.00 46.22 197 GLU A C 1
ATOM 1474 O O . GLU A 1 197 ? 0.650 15.514 -15.987 1.00 46.22 197 GLU A O 1
ATOM 1479 N N . VAL A 1 198 ? 0.368 14.328 -17.830 1.00 45.41 198 VAL A N 1
ATOM 1480 C CA . VAL A 1 198 ? -1.048 14.707 -18.024 1.00 45.41 198 VAL A CA 1
ATOM 1481 C C . VAL A 1 198 ? -2.066 13.894 -17.192 1.00 45.41 198 VAL A C 1
ATOM 1483 O O . VAL A 1 198 ? -3.252 14.208 -17.200 1.00 45.41 198 VAL A O 1
ATOM 1486 N N . ARG A 1 199 ? -1.661 12.886 -16.400 1.00 47.28 199 ARG A N 1
ATOM 1487 C CA . ARG A 1 199 ? -2.589 12.169 -15.477 1.00 47.28 199 ARG A CA 1
ATOM 1488 C C . ARG A 1 199 ? -2.341 12.378 -13.980 1.00 47.28 199 ARG A C 1
ATOM 1490 O O . ARG A 1 199 ? -3.172 11.952 -13.181 1.00 47.28 199 ARG A O 1
ATOM 1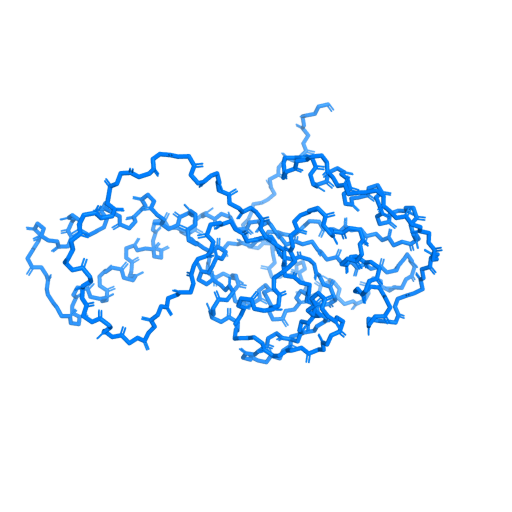497 N N . TRP A 1 200 ? -1.270 13.075 -13.607 1.00 44.03 200 TRP A N 1
ATOM 1498 C CA . TRP A 1 200 ? -0.886 13.314 -12.208 1.00 44.03 200 TRP A CA 1
ATOM 1499 C C . TRP A 1 200 ? -1.422 14.639 -11.647 1.00 44.03 200 TRP A C 1
ATOM 1501 O O . TRP A 1 200 ? -1.550 14.793 -10.436 1.00 44.03 200 TRP A O 1
ATOM 1511 N N . SER A 1 201 ? -1.827 15.588 -12.495 1.00 42.12 201 SER A N 1
ATOM 1512 C CA . SER A 1 201 ? -2.380 16.865 -12.021 1.00 42.12 201 SER A CA 1
ATOM 1513 C C . SER A 1 201 ? -3.709 16.707 -11.269 1.00 42.12 201 SER A C 1
ATOM 1515 O O . SER A 1 201 ? -3.947 17.451 -10.324 1.00 42.12 201 SER A O 1
ATOM 1517 N N . ARG A 1 202 ? -4.527 15.684 -11.581 1.00 46.00 202 ARG A N 1
ATOM 1518 C CA . ARG A 1 202 ? -5.721 15.327 -10.774 1.00 46.00 202 ARG A CA 1
ATOM 1519 C C . ARG A 1 202 ? -5.383 14.643 -9.444 1.00 46.00 202 ARG A C 1
ATOM 1521 O O . ARG A 1 202 ? -6.235 14.612 -8.563 1.00 46.00 202 ARG A O 1
ATOM 1528 N N . TRP A 1 203 ? -4.170 14.110 -9.300 1.00 47.97 203 TRP A N 1
ATOM 1529 C CA . TRP A 1 203 ? -3.665 13.516 -8.059 1.00 47.97 203 TRP A CA 1
ATOM 1530 C C . TRP A 1 203 ? -3.179 14.573 -7.078 1.00 47.97 203 TRP A C 1
ATOM 1532 O O . TRP A 1 203 ? -3.549 14.541 -5.908 1.00 47.97 203 TRP A O 1
ATOM 1542 N N . LEU A 1 204 ? -2.443 15.569 -7.576 1.00 49.44 204 LEU A N 1
ATOM 1543 C CA . LEU A 1 204 ? -2.035 16.720 -6.773 1.00 49.44 204 LEU A CA 1
ATOM 1544 C C . LEU A 1 204 ? -3.244 17.482 -6.215 1.00 49.44 204 LEU A C 1
ATOM 1546 O O . LEU A 1 204 ? -3.212 17.888 -5.061 1.00 49.44 204 LEU A O 1
ATOM 1550 N N . THR A 1 205 ? -4.356 17.598 -6.951 1.00 50.06 205 THR A N 1
ATOM 1551 C CA . THR A 1 205 ? -5.543 18.295 -6.416 1.00 50.06 205 THR A CA 1
ATOM 1552 C C . THR A 1 205 ? -6.209 17.565 -5.242 1.00 50.06 205 THR A C 1
ATOM 1554 O O . THR A 1 205 ? -6.875 18.214 -4.444 1.00 50.06 205 THR A O 1
ATOM 1557 N N . LEU A 1 206 ? -6.037 16.244 -5.115 1.00 48.56 206 LEU A N 1
ATOM 1558 C CA . LEU A 1 206 ? -6.591 15.472 -3.994 1.00 48.56 206 LEU A CA 1
ATOM 1559 C C . LEU A 1 206 ? -5.592 15.295 -2.838 1.00 48.56 206 LEU A C 1
ATOM 1561 O O . LEU A 1 206 ? -6.029 15.135 -1.706 1.00 48.56 206 LEU A O 1
ATOM 1565 N N . LEU A 1 207 ? -4.282 15.387 -3.095 1.00 48.19 207 LEU A N 1
ATOM 1566 C CA . LEU A 1 207 ? -3.227 15.297 -2.072 1.00 48.19 207 LEU A CA 1
ATOM 1567 C C . LEU A 1 207 ? -2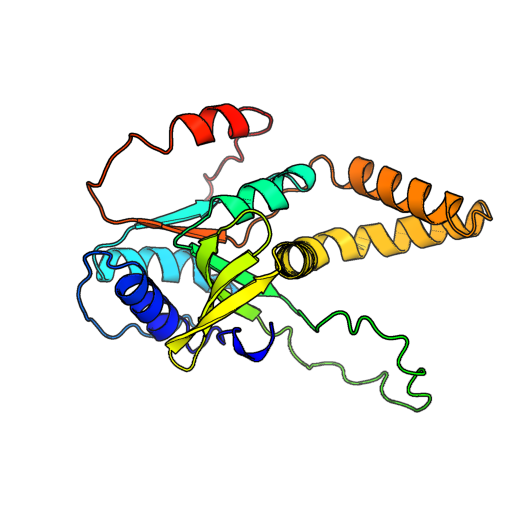.830 16.649 -1.448 1.00 48.19 207 LEU A C 1
ATOM 1569 O O . LEU A 1 207 ? -2.145 16.663 -0.432 1.00 48.19 207 LEU A O 1
ATOM 1573 N N . ILE A 1 208 ? -3.275 17.791 -1.991 1.00 50.22 208 ILE A N 1
ATOM 1574 C CA . ILE A 1 208 ? -3.044 19.111 -1.359 1.00 50.22 208 ILE A CA 1
ATOM 1575 C C . ILE A 1 208 ? -3.875 19.288 -0.064 1.00 50.22 208 ILE A C 1
ATOM 1577 O O . ILE A 1 208 ? -3.627 20.202 0.723 1.00 50.22 208 ILE A O 1
ATOM 1581 N N . GLY A 1 209 ? -4.794 18.369 0.241 1.00 40.38 209 GLY A N 1
ATOM 1582 C CA . GLY A 1 209 ? -5.353 18.229 1.583 1.00 40.38 209 GLY A CA 1
ATOM 1583 C C . GLY A 1 209 ? -4.428 17.424 2.500 1.00 40.38 209 GLY A C 1
ATOM 1584 O O . GLY A 1 209 ? -4.616 16.223 2.625 1.00 40.38 209 GLY A O 1
ATOM 1585 N N . SER A 1 210 ? -3.493 18.113 3.163 1.00 42.47 210 SER A N 1
ATOM 1586 C CA . SER A 1 210 ? -2.714 17.673 4.341 1.00 42.47 210 SER A CA 1
ATOM 1587 C C . SER A 1 210 ? -1.284 17.146 4.118 1.00 42.47 210 SER A C 1
ATOM 1589 O O . SER A 1 210 ? -1.025 15.959 3.965 1.00 42.47 210 SER A O 1
ATOM 1591 N N . HIS A 1 211 ? -0.368 18.106 4.295 1.00 46.59 211 HIS A N 1
ATOM 1592 C CA . HIS A 1 211 ? 1.016 18.012 4.776 1.00 46.59 211 HIS A CA 1
ATOM 1593 C C . HIS A 1 211 ? 2.102 17.443 3.847 1.00 46.59 211 HIS A C 1
ATOM 1595 O O . HIS A 1 211 ? 2.355 16.246 3.751 1.00 46.59 211 HIS A O 1
ATOM 1601 N N . VAL A 1 212 ? 2.844 18.396 3.273 1.00 42.41 212 VAL A N 1
ATOM 1602 C CA . VAL A 1 212 ? 4.255 18.287 2.894 1.00 42.41 212 VAL A CA 1
ATOM 1603 C C . VAL A 1 212 ? 5.033 17.715 4.083 1.00 42.41 212 VAL A C 1
ATOM 1605 O O . VAL A 1 212 ? 5.279 18.421 5.057 1.00 42.41 212 VAL A O 1
ATOM 1608 N N . ILE A 1 213 ? 5.407 16.436 4.019 1.00 42.28 213 ILE A N 1
ATOM 1609 C CA . ILE A 1 213 ? 6.477 15.906 4.864 1.00 42.28 213 ILE A CA 1
ATOM 1610 C C . ILE A 1 213 ? 7.787 16.186 4.138 1.00 42.28 213 ILE A C 1
ATOM 1612 O O . ILE A 1 213 ? 8.120 15.590 3.115 1.00 42.28 213 ILE A O 1
ATOM 1616 N N . GLU A 1 214 ? 8.475 17.164 4.703 1.00 39.84 214 GLU A N 1
ATOM 1617 C CA . GLU A 1 214 ? 9.871 17.536 4.553 1.00 39.84 214 GLU A CA 1
ATOM 1618 C C . GLU A 1 214 ? 10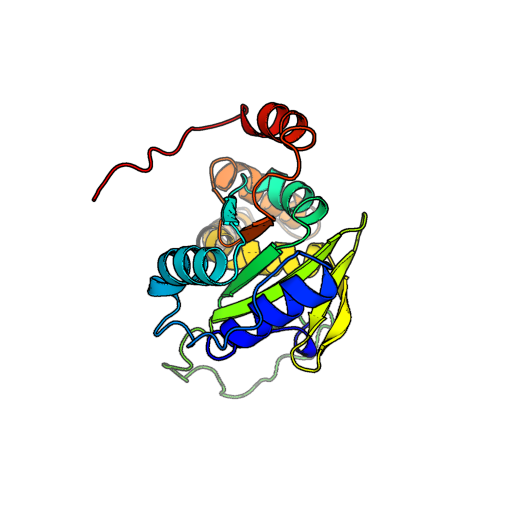.774 16.286 4.443 1.00 39.84 214 GLU A C 1
ATOM 1620 O O . GLU A 1 214 ? 11.149 15.669 5.437 1.00 39.84 214 GLU A O 1
ATOM 1625 N N . GLN A 1 215 ? 11.119 15.877 3.217 1.00 37.28 215 GLN A N 1
ATOM 1626 C CA . GLN A 1 215 ? 12.248 14.977 2.968 1.00 37.28 215 GLN A CA 1
ATOM 1627 C C . GLN A 1 215 ? 13.486 15.803 2.611 1.00 37.28 215 GLN A C 1
ATOM 1629 O O . GLN A 1 215 ? 13.915 15.865 1.463 1.00 37.28 215 GLN A O 1
ATOM 1634 N N . GLN A 1 216 ? 14.063 16.438 3.629 1.00 40.50 216 GLN A N 1
ATOM 1635 C CA . GLN A 1 216 ? 15.478 16.794 3.665 1.00 40.50 216 GLN A CA 1
ATOM 1636 C C . GLN A 1 216 ? 16.018 16.421 5.043 1.00 40.50 216 GLN A C 1
ATOM 1638 O O . GLN A 1 216 ? 15.726 17.092 6.024 1.00 40.50 216 GLN A O 1
ATOM 1643 N N . CYS A 1 217 ? 16.770 15.322 5.101 1.00 35.28 217 CYS A N 1
ATOM 1644 C CA . CYS A 1 217 ? 17.852 15.103 6.062 1.00 35.28 217 CYS A CA 1
ATOM 1645 C C . CYS A 1 217 ? 18.588 13.810 5.686 1.00 35.28 217 CYS A C 1
ATOM 1647 O O . CYS A 1 217 ? 18.309 12.740 6.228 1.00 35.28 217 CYS A O 1
ATOM 1649 N N . SER A 1 218 ? 19.513 13.913 4.731 1.00 34.28 218 SER A N 1
ATOM 1650 C CA . SER A 1 218 ? 20.876 13.403 4.895 1.00 34.28 218 SER A CA 1
ATOM 1651 C C . SER A 1 218 ? 21.813 14.038 3.879 1.00 34.28 218 SER A C 1
ATOM 1653 O O . SER A 1 218 ? 21.329 14.434 2.797 1.00 34.28 218 SER A O 1
#

Foldseek 3Di:
DVQQWAFQQCVQVLVVLLCVLLVPQWDPDGQGGDPDPVCCVVSVQVSQVNGQKGKDWDKDFLVCQLVVQQAQAQKKFKFKQDDDPPPDPPDPPPDDPPDDDDPPTGIIIWGFHHHDNFWTFTQGPVRDTDTDGSVSSSCRQCVVVVVVVQVVLVVVCVVVVPDDPRSVVSSVVSSCVVRRQPMGIRMMHMDHPPPDPPPCVVVCVVVVPDDDDDPDDD